Protein AF-A0AAU9MTS7-F1 (afdb_monomer_lite)

Foldseek 3Di:
DDPPPQAAKAKDFDPPQDTDPGMDIDGHHDDPPDDAPDDDFPEEAEWEKEFAAPDDPVVQSVCVVVVHDGDDGPAIEIVNHLEDEEDEDEAQGKYKYKYFYQYDAWKKKWAKPPWWWFWQDKPSFGFDTDIDRIAIAGHRIITMTIIGRNDPQAKIWTKMWTAPDPPIHIGIYIHHYPPHPHYHDDDHDDDDHHPVVVNVVRVVVRVVRRLLVVLVVLLVVVVVPDPVVDDPPDDDDDDDDDDDDDDDDDDDDDDDDDDDDDDDDDDDCPVVVVVPDPDDRCHSVLVVLLVVQCVVVDLPPDALVSSCVSSVDPPDDSVNSVSSSVSVSVVVCVVVDDDPDDDDPDDPDPPDDDDDDDDDDDD

Sequence (363 aa):
MQMKDQIGTYSYFPSTKMHVGGFGAINIRARAVIFVPYLKPVEEFTLLISDWWKSDQRTLQQTLDSGNTLPMADALLINGHVQSTSFTTQNGQRYMFRVSNVALTTSINFRIQNHTLTLVETEGSHTLQESYESLDIHVGQSSSFLVNLNAPVEDYFIVASTRFTKPVLTAIATLHYDGSTTKASLPLPWGPTYEIHWSMKQAKALNSLKSVQLTDQFIAMGEEVRITDFDVSGGDDDDRVSEWEVGVDSGGASGGAGGEADSALRADDSSITLLKRIRLVWTSQLHKRFVEVVGNLGVKNVVPKTIMQMMNVEGLTRENVASHLRKYRLYVKRMHGSSNEGPSSSDPLFASAVVPKRFHDSD

Radius of gyration: 29.63 Å; chains: 1; bounding box: 70×96×58 Å

Organism: NCBI:txid75947

Secondary structure (DSSP, 8-state):
--GGG--EEEEE---SS--SS--EEEEEPPPTTS--SSPPPSEEEEEEEEEE-SS-HHHHHHHHHTTPPPPPPSEEEETTBSEEEEEEE-TTEEEEEEEEE--SS-EEEEEETTB-EEEEEETTEEEEEEEESEEEE-TT-EEEEEEEE-S-SS-EEEEEEEES-SS--EEEEEEEETT--PPPPSSPPP--SS-HHHHHHHHHHHHHHHHHHHHHHHHHHHHHS-TTS----------------------------------------TTTTTTS--PPP--HHHHHHHHHHHHHH-TTT--HHHHHHHHT-TT--HHHHHHHHHHHHHHHHHHT----S---S---S----PPPPPP----

pLDDT: mean 73.52, std 24.3, range [23.92, 97.31]

Structure (mmCIF, N/CA/C/O backbone):
data_AF-A0AAU9MTS7-F1
#
_entry.id   AF-A0AAU9MTS7-F1
#
loop_
_atom_site.group_PDB
_atom_site.id
_atom_site.type_symbol
_atom_site.label_atom_id
_atom_site.label_alt_id
_atom_site.label_comp_id
_atom_site.label_asym_id
_atom_site.label_entity_id
_atom_site.label_seq_id
_atom_site.pdbx_PDB_ins_code
_atom_site.Cartn_x
_atom_site.Cartn_y
_atom_site.Cartn_z
_atom_site.occupancy
_atom_site.B_iso_or_equiv
_atom_site.auth_seq_id
_atom_site.auth_comp_id
_atom_site.auth_asym_id
_atom_site.auth_atom_id
_atom_site.pdbx_PDB_model_num
ATOM 1 N N . MET A 1 1 ? -2.468 -16.079 -19.643 1.00 32.50 1 MET A N 1
ATOM 2 C CA . MET A 1 1 ? -2.649 -15.800 -18.202 1.00 32.50 1 MET A CA 1
ATOM 3 C C . MET A 1 1 ? -4.132 -15.533 -17.974 1.00 32.50 1 MET A C 1
ATOM 5 O O . MET A 1 1 ? -4.646 -14.560 -18.508 1.00 32.50 1 MET A O 1
ATOM 9 N N . GLN A 1 2 ? -4.864 -16.451 -17.339 1.00 30.30 2 GLN A N 1
ATOM 10 C CA . GLN A 1 2 ? -6.316 -16.317 -17.174 1.00 30.30 2 GLN A CA 1
ATOM 11 C C . GLN A 1 2 ? -6.595 -15.611 -15.840 1.00 30.30 2 GLN A C 1
ATOM 13 O O . GLN A 1 2 ? -6.331 -16.173 -14.787 1.00 30.30 2 GLN A O 1
ATOM 18 N N . MET A 1 3 ? -7.130 -14.386 -15.882 1.00 37.66 3 MET A N 1
ATOM 19 C CA . MET A 1 3 ? -7.427 -13.517 -14.720 1.00 37.66 3 MET A CA 1
ATOM 20 C C . MET A 1 3 ? -8.364 -14.123 -13.650 1.00 37.66 3 MET A C 1
ATOM 22 O O . MET A 1 3 ? -8.651 -13.474 -12.652 1.00 37.66 3 MET A O 1
ATOM 26 N N . LYS A 1 4 ? -8.897 -15.335 -13.852 1.00 41.75 4 LYS A N 1
ATOM 27 C CA . LYS A 1 4 ? -10.004 -15.879 -13.051 1.00 41.75 4 LYS A CA 1
ATOM 28 C C . LYS A 1 4 ? -9.622 -16.288 -11.621 1.00 41.75 4 LYS A C 1
ATOM 30 O O . LYS A 1 4 ? -10.536 -16.387 -10.806 1.00 41.75 4 LYS A O 1
ATOM 35 N N . ASP A 1 5 ? -8.331 -16.438 -11.314 1.00 56.09 5 ASP A N 1
ATOM 36 C CA . ASP A 1 5 ? -7.876 -17.062 -10.059 1.00 56.09 5 ASP A CA 1
ATOM 37 C C . ASP A 1 5 ? -7.040 -16.148 -9.141 1.00 56.09 5 ASP A C 1
ATOM 39 O O . ASP A 1 5 ? -6.584 -16.588 -8.089 1.00 56.09 5 ASP A O 1
ATOM 43 N N . GLN A 1 6 ? -6.834 -14.878 -9.501 1.00 68.00 6 GLN A N 1
ATOM 44 C CA . GLN A 1 6 ? -5.950 -13.973 -8.757 1.00 68.00 6 GLN A CA 1
ATOM 45 C C . GLN A 1 6 ? -6.744 -12.942 -7.945 1.00 68.00 6 GLN A C 1
ATOM 47 O O . GLN A 1 6 ? -7.050 -11.857 -8.426 1.00 68.00 6 GLN A O 1
ATOM 52 N N . ILE A 1 7 ? -7.114 -13.307 -6.715 1.00 79.75 7 ILE A N 1
ATOM 53 C CA . ILE A 1 7 ? -7.712 -12.390 -5.732 1.00 79.75 7 ILE A CA 1
ATOM 54 C C . ILE A 1 7 ? -6.619 -11.446 -5.238 1.00 79.75 7 ILE A C 1
ATOM 56 O O . ILE A 1 7 ? -5.576 -11.911 -4.786 1.00 79.75 7 ILE A O 1
ATOM 60 N N . GLY A 1 8 ? -6.859 -10.137 -5.281 1.00 85.25 8 GLY A N 1
ATOM 61 C CA . GLY A 1 8 ? -5.851 -9.184 -4.839 1.00 85.25 8 GLY A CA 1
ATOM 62 C C . GLY A 1 8 ? -6.106 -7.725 -5.186 1.00 85.25 8 GLY A C 1
ATOM 63 O O . GLY A 1 8 ? -7.038 -7.382 -5.913 1.00 85.25 8 GLY A O 1
ATOM 64 N N . THR A 1 9 ? -5.236 -6.873 -4.662 1.00 89.81 9 THR A N 1
ATOM 65 C CA . THR A 1 9 ? -5.056 -5.466 -5.001 1.00 89.81 9 THR A CA 1
ATOM 66 C C . THR A 1 9 ? -3.973 -5.352 -6.062 1.00 89.81 9 THR A C 1
ATOM 68 O O . THR A 1 9 ? -2.827 -5.750 -5.850 1.00 89.81 9 THR A O 1
ATOM 71 N N . TYR A 1 10 ? -4.336 -4.750 -7.185 1.00 90.62 10 TYR A N 1
ATOM 72 C CA . TYR A 1 10 ? -3.447 -4.444 -8.292 1.00 90.62 10 TYR A CA 1
ATOM 73 C C . TYR A 1 10 ? -3.609 -2.981 -8.690 1.00 90.62 10 TYR A C 1
ATOM 75 O O . TYR A 1 10 ? -4.584 -2.314 -8.336 1.00 90.62 10 TYR A O 1
ATOM 83 N N . SER A 1 11 ? -2.675 -2.493 -9.493 1.00 90.69 11 SER A N 1
ATOM 84 C CA . SER A 1 11 ? -2.785 -1.203 -10.161 1.00 90.69 11 SER A CA 1
ATOM 85 C C . SER A 1 11 ? -2.538 -1.363 -11.657 1.00 90.69 11 SER A C 1
ATOM 87 O O . SER A 1 11 ? -1.896 -2.317 -12.098 1.00 90.69 11 SER A O 1
ATOM 89 N N . TYR A 1 12 ? -3.087 -0.447 -12.449 1.00 89.94 12 TYR A N 1
ATOM 90 C CA . TYR A 1 12 ? -2.782 -0.320 -13.869 1.00 89.94 12 TYR A CA 1
ATOM 91 C C . TYR A 1 12 ? -2.199 1.056 -14.152 1.00 89.94 12 TYR A C 1
ATOM 93 O O . TYR A 1 12 ? -2.553 2.037 -13.503 1.00 89.94 12 TYR A O 1
ATOM 101 N N . PHE A 1 13 ? -1.340 1.117 -15.161 1.00 88.88 13 PHE A N 1
ATOM 102 C CA . PHE A 1 13 ? -0.757 2.334 -15.708 1.00 88.88 13 PHE A CA 1
ATOM 103 C C . PHE A 1 13 ? -0.432 2.098 -17.196 1.00 88.88 13 PHE A C 1
ATOM 105 O O . PHE A 1 13 ? -0.209 0.950 -17.596 1.00 88.88 13 PHE A O 1
ATOM 112 N N . PRO A 1 14 ? -0.418 3.136 -18.052 1.00 86.25 14 PRO A N 1
ATOM 113 C CA . PRO A 1 14 ? 0.034 3.026 -19.429 1.00 86.25 14 PRO A CA 1
ATOM 114 C C . PRO A 1 14 ? 1.465 2.495 -19.493 1.00 86.25 14 PRO A C 1
ATOM 116 O O . PRO A 1 14 ? 2.382 3.069 -18.908 1.00 86.25 14 PRO A O 1
ATOM 119 N N . SER A 1 15 ? 1.670 1.427 -20.260 1.00 83.44 15 SER A N 1
ATOM 120 C CA . SER A 1 15 ? 2.989 0.823 -20.479 1.00 83.44 15 SER A CA 1
ATOM 121 C C . SER A 1 15 ? 3.824 1.547 -21.543 1.00 83.44 15 SER A C 1
ATOM 123 O O . SER A 1 15 ? 4.919 1.107 -21.882 1.00 83.44 15 SER A O 1
ATOM 125 N N . THR A 1 16 ? 3.309 2.635 -22.119 1.00 82.38 16 THR A N 1
ATOM 126 C CA . THR A 1 16 ? 3.976 3.387 -23.184 1.00 82.38 16 THR A CA 1
ATOM 127 C C . THR A 1 16 ? 4.694 4.608 -22.625 1.00 82.38 16 THR A C 1
ATOM 129 O O . THR A 1 16 ? 4.051 5.485 -22.047 1.00 82.38 16 THR A O 1
ATOM 132 N N . LYS A 1 17 ? 5.997 4.720 -22.909 1.00 83.25 17 LYS A N 1
ATOM 133 C CA . LYS A 1 17 ? 6.848 5.854 -22.509 1.00 83.25 17 LYS A CA 1
ATOM 134 C C . LYS A 1 17 ? 6.850 6.039 -20.982 1.00 83.25 17 LYS A C 1
ATOM 136 O O . LYS A 1 17 ? 7.152 5.101 -20.257 1.00 83.25 17 LYS A O 1
ATOM 141 N N . MET A 1 18 ? 6.538 7.242 -20.508 1.00 81.50 18 MET A N 1
ATOM 142 C CA . MET A 1 18 ? 6.489 7.613 -19.097 1.00 81.50 18 MET A CA 1
ATOM 143 C C . MET A 1 18 ? 5.027 7.783 -18.687 1.00 81.50 18 MET A C 1
ATOM 145 O O . MET A 1 18 ? 4.321 8.559 -19.327 1.00 81.50 18 MET A O 1
ATOM 149 N N . HIS A 1 19 ? 4.560 7.099 -17.641 1.00 77.31 19 HIS A N 1
ATOM 150 C CA . HIS A 1 19 ? 3.211 7.315 -17.116 1.00 77.31 19 HIS A CA 1
ATOM 151 C C . HIS A 1 19 ? 3.229 8.466 -16.105 1.00 77.31 19 HIS A C 1
ATOM 153 O O . HIS A 1 19 ? 3.896 8.393 -15.084 1.00 77.31 19 HIS A O 1
ATOM 159 N N . VAL A 1 20 ? 2.507 9.550 -16.387 1.00 73.25 20 VAL A N 1
ATOM 160 C CA . VAL A 1 20 ? 2.315 10.665 -15.447 1.00 73.25 20 VAL A CA 1
ATOM 161 C C . VAL A 1 20 ? 0.817 10.928 -15.376 1.00 73.25 20 VAL A C 1
ATOM 163 O O . VAL A 1 20 ? 0.214 11.365 -16.350 1.00 73.25 20 VAL A O 1
ATOM 166 N N . GLY A 1 21 ? 0.193 10.556 -14.259 1.00 74.31 21 GLY A N 1
ATOM 167 C CA . GLY A 1 21 ? -1.242 10.756 -14.008 1.00 74.31 21 GLY A CA 1
ATOM 168 C C . GLY A 1 21 ? -2.193 9.714 -14.614 1.00 74.31 21 GLY A C 1
ATOM 169 O O . GLY A 1 21 ? -3.340 9.624 -14.188 1.00 74.31 21 GLY A O 1
ATOM 170 N N . GLY A 1 22 ? -1.745 8.888 -15.563 1.00 83.56 22 GLY A N 1
ATOM 171 C CA . GLY A 1 22 ? -2.519 7.743 -16.046 1.00 83.56 22 GLY A CA 1
ATOM 172 C C . GLY A 1 22 ? -2.304 6.527 -15.150 1.00 83.56 22 GLY A C 1
ATOM 173 O O . GLY A 1 22 ? -1.377 5.767 -15.387 1.00 83.56 22 GLY A O 1
ATOM 174 N N . PHE A 1 23 ? -3.123 6.326 -14.126 1.00 90.00 23 PHE A N 1
ATOM 175 C CA . PHE A 1 23 ? -3.091 5.103 -13.322 1.00 90.00 23 PHE A CA 1
ATOM 176 C C . PHE A 1 23 ? -4.415 4.886 -12.591 1.00 90.00 23 PHE A C 1
ATOM 178 O O . PHE A 1 23 ? -5.225 5.803 -12.460 1.00 90.00 23 PHE A O 1
ATOM 185 N N . GLY A 1 24 ? -4.640 3.671 -12.103 1.00 91.00 24 GLY A N 1
ATOM 186 C CA . GLY A 1 24 ? -5.798 3.353 -11.277 1.00 91.00 24 GLY A CA 1
ATOM 187 C C . GLY A 1 24 ? -5.653 2.020 -10.556 1.00 91.00 24 GLY A C 1
ATOM 188 O O . GLY A 1 24 ? -4.709 1.268 -10.798 1.00 91.00 24 GLY A O 1
ATOM 189 N N . ALA A 1 25 ? -6.591 1.732 -9.658 1.00 92.00 25 ALA A N 1
ATOM 190 C CA . ALA A 1 25 ? -6.626 0.480 -8.912 1.00 92.00 25 ALA A CA 1
ATOM 191 C C . ALA A 1 25 ? -7.484 -0.576 -9.618 1.00 92.00 25 ALA A C 1
ATOM 193 O O . ALA A 1 25 ? -8.529 -0.267 -10.191 1.00 92.00 25 ALA A O 1
ATOM 194 N N . ILE A 1 26 ? -7.073 -1.835 -9.505 1.00 91.19 26 ILE A N 1
ATOM 195 C CA . ILE A 1 26 ? -7.851 -3.021 -9.862 1.00 91.19 26 ILE A CA 1
ATOM 196 C C . ILE A 1 26 ? -7.908 -3.907 -8.623 1.00 91.19 26 ILE A C 1
ATOM 198 O O . ILE A 1 26 ? -6.923 -4.536 -8.249 1.00 91.19 26 ILE A O 1
ATOM 202 N N . ASN A 1 27 ? -9.080 -3.978 -7.998 1.00 90.75 27 ASN A N 1
ATOM 203 C CA . ASN A 1 27 ? -9.303 -4.825 -6.831 1.00 90.75 27 ASN A CA 1
ATOM 204 C C . ASN A 1 27 ? -10.125 -6.047 -7.241 1.00 90.75 27 ASN A C 1
ATOM 206 O O . ASN A 1 27 ? -11.306 -5.932 -7.576 1.00 90.75 27 ASN A O 1
ATOM 210 N N . ILE A 1 28 ? -9.508 -7.223 -7.204 1.00 87.38 28 ILE A N 1
ATOM 211 C CA . ILE A 1 28 ? -10.157 -8.500 -7.491 1.00 87.38 28 ILE A CA 1
ATOM 212 C C . ILE A 1 28 ? -10.588 -9.120 -6.165 1.00 87.38 28 ILE A C 1
ATOM 214 O O . ILE A 1 28 ? -9.768 -9.597 -5.383 1.00 87.38 28 ILE A O 1
ATOM 218 N N . ARG A 1 29 ? -11.896 -9.108 -5.902 1.00 83.44 29 ARG A N 1
ATOM 219 C CA . ARG A 1 29 ? -12.475 -9.648 -4.666 1.00 83.44 29 ARG A CA 1
ATOM 220 C C . ARG A 1 29 ? -12.601 -11.167 -4.707 1.00 83.44 29 ARG A C 1
ATOM 222 O O . ARG A 1 29 ? -12.904 -11.758 -5.745 1.00 83.44 29 ARG A O 1
ATOM 229 N N . ALA A 1 30 ? -12.459 -11.789 -3.539 1.00 74.62 30 ALA A N 1
ATOM 230 C CA . ALA A 1 30 ? -12.764 -13.200 -3.359 1.00 74.62 30 ALA A CA 1
ATOM 231 C C . ALA A 1 30 ? -14.255 -13.474 -3.595 1.00 74.62 30 ALA A C 1
ATOM 233 O O . ALA A 1 30 ? -15.125 -12.743 -3.116 1.00 74.62 30 ALA A O 1
ATOM 234 N N . ARG A 1 31 ? -14.562 -14.567 -4.302 1.00 70.94 31 ARG A N 1
ATOM 235 C CA . ARG A 1 31 ? -15.937 -15.082 -4.366 1.00 70.94 31 ARG A CA 1
ATOM 236 C C . ARG A 1 31 ? -16.335 -15.605 -2.990 1.00 70.94 31 ARG A C 1
ATOM 238 O O . ARG A 1 31 ? -15.499 -16.147 -2.281 1.00 70.94 31 ARG A O 1
ATOM 245 N N . ALA A 1 32 ? -17.620 -15.529 -2.646 1.00 64.00 32 ALA A N 1
ATOM 246 C CA . ALA A 1 32 ? -18.116 -15.939 -1.328 1.00 64.00 32 ALA A CA 1
ATOM 247 C C . ALA A 1 32 ? -17.773 -17.393 -0.936 1.00 64.00 32 ALA A C 1
ATOM 249 O O . ALA A 1 32 ? -17.656 -17.675 0.250 1.00 64.00 32 ALA A O 1
ATOM 250 N N . VAL A 1 33 ? -17.602 -18.277 -1.926 1.00 59.09 33 VAL A N 1
ATOM 251 C CA . VAL A 1 33 ? -17.255 -19.702 -1.757 1.00 59.09 33 VAL A CA 1
ATOM 252 C C . VAL A 1 33 ? -15.758 -19.916 -1.487 1.00 59.09 33 VAL A C 1
ATOM 254 O O . VAL A 1 33 ? -15.364 -20.971 -1.007 1.00 59.09 33 VAL A O 1
ATOM 257 N N . ILE A 1 34 ? -14.907 -18.934 -1.796 1.00 64.12 34 ILE A N 1
ATOM 258 C CA . ILE A 1 34 ? -13.456 -19.056 -1.636 1.00 64.12 34 ILE A CA 1
ATOM 259 C C . ILE A 1 34 ? -13.084 -18.649 -0.212 1.00 64.12 34 ILE A C 1
ATOM 261 O O . ILE A 1 34 ? -13.395 -17.542 0.233 1.00 64.12 34 ILE A O 1
ATOM 265 N N . PHE A 1 35 ? -12.393 -19.545 0.490 1.00 64.56 35 PHE A N 1
ATOM 266 C CA . PHE A 1 35 ? -11.818 -19.250 1.794 1.00 64.56 35 PHE A CA 1
ATOM 267 C C . PHE A 1 35 ? -10.742 -18.164 1.671 1.00 64.56 35 PHE A C 1
ATOM 269 O O . PHE A 1 35 ? -9.815 -18.283 0.868 1.00 64.56 35 PHE A O 1
ATOM 276 N N . VAL A 1 36 ? -10.859 -17.124 2.495 1.00 69.25 36 VAL A N 1
ATOM 277 C CA . VAL A 1 36 ? -9.824 -16.105 2.692 1.00 69.25 36 VAL A CA 1
ATOM 278 C C . VAL A 1 36 ? -9.279 -16.228 4.114 1.00 69.25 36 VAL A C 1
ATOM 280 O O . VAL A 1 36 ? -10.071 -16.388 5.045 1.00 69.25 36 VAL A O 1
ATOM 283 N N . PRO A 1 37 ? -7.953 -16.150 4.316 1.00 74.31 37 PRO A N 1
ATOM 284 C CA . PRO A 1 37 ? -7.316 -16.428 5.602 1.00 74.31 37 PRO A CA 1
ATOM 285 C C . PRO A 1 37 ? -7.407 -15.240 6.570 1.00 74.31 37 PRO A C 1
ATOM 287 O O . PRO A 1 37 ? -6.453 -14.944 7.280 1.00 74.31 37 PRO A O 1
ATOM 290 N N . TYR A 1 38 ? -8.531 -14.522 6.576 1.00 81.50 38 TYR A N 1
ATOM 291 C CA . TYR A 1 38 ? -8.806 -13.397 7.463 1.00 81.50 38 TYR A CA 1
ATOM 292 C C . TYR A 1 38 ? -10.310 -13.149 7.584 1.00 81.50 38 TYR A C 1
ATOM 294 O O . TYR A 1 38 ? -11.112 -13.530 6.729 1.00 81.50 38 TYR A O 1
ATOM 302 N N . LEU A 1 39 ? -10.703 -12.476 8.665 1.00 80.12 39 LEU A N 1
ATOM 303 C CA . LEU A 1 39 ? -12.092 -12.092 8.877 1.00 80.12 39 LEU A CA 1
ATOM 304 C C . LEU A 1 39 ? -12.493 -10.987 7.895 1.00 80.12 39 LEU A C 1
ATOM 306 O O . LEU A 1 39 ? -11.770 -10.005 7.724 1.00 80.12 39 LEU A O 1
ATOM 310 N N . LYS A 1 40 ? -13.678 -11.120 7.292 1.00 84.44 40 LYS A N 1
ATOM 311 C CA . LYS A 1 40 ? -14.181 -10.150 6.310 1.00 84.44 40 LYS A CA 1
ATOM 312 C C . LYS A 1 40 ? -14.260 -8.739 6.924 1.00 84.44 40 LYS A C 1
ATOM 314 O O . LYS A 1 40 ? -14.728 -8.622 8.067 1.00 84.44 40 LYS A O 1
ATOM 319 N N . PRO A 1 41 ? -13.777 -7.703 6.214 1.00 92.44 41 PRO A N 1
ATOM 320 C CA . PRO A 1 41 ? -13.980 -6.315 6.604 1.00 92.44 41 PRO A CA 1
ATOM 321 C C . PRO A 1 41 ? -15.418 -5.882 6.295 1.00 92.44 41 PRO A C 1
ATOM 323 O O . PRO A 1 41 ? -16.133 -6.542 5.539 1.00 92.44 41 PRO A O 1
ATOM 326 N N . VAL A 1 42 ? -15.815 -4.757 6.873 1.00 94.25 42 VAL A N 1
ATOM 327 C CA . VAL A 1 42 ? -17.123 -4.123 6.654 1.00 94.25 42 VAL A CA 1
ATOM 328 C C . VAL A 1 42 ? -17.109 -3.343 5.346 1.00 94.25 42 VAL A C 1
ATOM 330 O O . VAL A 1 42 ? -18.042 -3.431 4.554 1.00 94.25 42 VAL A O 1
ATOM 333 N N . GLU A 1 43 ? -16.002 -2.649 5.092 1.00 93.69 43 GLU A N 1
ATOM 334 C CA . GLU A 1 43 ? -15.760 -1.889 3.874 1.00 93.69 43 GLU A CA 1
ATOM 335 C C . GLU A 1 43 ? -14.266 -1.909 3.513 1.00 93.69 43 GLU A C 1
ATOM 337 O O . GLU A 1 43 ? -13.396 -2.205 4.342 1.00 93.69 43 GLU A O 1
ATOM 342 N N . GLU A 1 44 ? -13.975 -1.625 2.245 1.00 94.38 44 GLU A N 1
ATOM 343 C CA . GLU A 1 44 ? -12.626 -1.569 1.693 1.00 94.38 44 GLU A CA 1
ATOM 344 C C . GLU A 1 44 ? -12.353 -0.173 1.117 1.00 94.38 44 GLU A C 1
ATOM 346 O O . GLU A 1 44 ? -13.091 0.295 0.249 1.00 94.38 44 GLU A O 1
ATOM 351 N N . PHE A 1 45 ? -11.254 0.455 1.527 1.00 95.50 45 PHE A N 1
ATOM 352 C CA . PHE A 1 45 ? -10.769 1.715 0.973 1.00 95.50 45 PHE A CA 1
ATOM 353 C C . PHE A 1 45 ? -9.588 1.481 0.046 1.00 95.50 45 PHE A C 1
ATOM 355 O O . PHE A 1 45 ? -8.710 0.664 0.320 1.00 95.50 45 PHE A O 1
ATOM 362 N N . THR A 1 46 ? -9.556 2.228 -1.052 1.00 95.56 46 THR A N 1
ATOM 363 C CA . THR A 1 46 ? -8.462 2.185 -2.023 1.00 95.56 46 THR A CA 1
ATOM 364 C C . THR A 1 46 ? -7.649 3.466 -1.933 1.00 95.56 46 THR A C 1
ATOM 366 O O . THR A 1 46 ? -8.201 4.565 -2.005 1.00 95.56 46 THR A O 1
ATOM 369 N N . LEU A 1 47 ? -6.337 3.310 -1.770 1.00 95.81 47 LEU A N 1
ATOM 370 C CA . LEU A 1 47 ? -5.383 4.400 -1.644 1.00 95.81 47 LEU A CA 1
ATOM 371 C C . LEU A 1 47 ? -4.304 4.233 -2.709 1.00 95.81 47 LEU A C 1
ATOM 373 O O . LEU A 1 47 ? -3.484 3.317 -2.651 1.00 95.81 47 LEU A O 1
ATOM 377 N N . LEU A 1 48 ? -4.317 5.133 -3.683 1.00 95.44 48 LEU A N 1
ATOM 378 C CA . LEU A 1 48 ? -3.279 5.274 -4.691 1.00 95.44 48 LEU A CA 1
ATOM 379 C C . LEU A 1 48 ? -2.330 6.373 -4.241 1.00 95.44 48 LEU A C 1
ATOM 381 O O . LEU A 1 48 ? -2.747 7.521 -4.069 1.00 95.44 48 LEU A O 1
ATOM 385 N N . ILE A 1 49 ? -1.070 6.014 -4.028 1.00 95.75 49 ILE A N 1
ATOM 386 C CA . ILE A 1 49 ? -0.046 6.948 -3.574 1.00 95.75 49 ILE A CA 1
ATOM 387 C C . ILE A 1 49 ? 0.926 7.181 -4.722 1.00 95.75 49 ILE A C 1
ATOM 389 O O . ILE A 1 49 ? 1.498 6.223 -5.242 1.00 95.75 49 ILE A O 1
ATOM 393 N N . SER A 1 50 ? 1.091 8.439 -5.125 1.00 94.06 50 SER A N 1
ATOM 394 C CA . SER A 1 50 ? 1.921 8.826 -6.269 1.00 94.06 50 SER A CA 1
ATOM 395 C C . SER A 1 50 ? 2.809 10.019 -5.940 1.00 94.06 50 SER A C 1
ATOM 397 O O . SER A 1 50 ? 2.452 10.872 -5.122 1.00 94.06 50 SER A O 1
ATOM 399 N N . ASP A 1 51 ? 3.946 10.116 -6.621 1.00 93.31 51 ASP A N 1
ATOM 400 C CA . ASP A 1 51 ? 4.704 11.356 -6.720 1.00 93.31 51 ASP A CA 1
ATOM 401 C C . ASP A 1 51 ? 4.071 12.304 -7.752 1.00 93.31 51 ASP A C 1
ATOM 403 O O . ASP A 1 51 ? 3.338 11.900 -8.659 1.00 93.31 51 ASP A O 1
ATOM 407 N N . TRP A 1 52 ? 4.310 13.599 -7.565 1.00 92.88 52 TRP A N 1
ATOM 408 C CA . TRP A 1 52 ? 3.823 14.656 -8.440 1.00 92.88 52 TRP A CA 1
ATOM 409 C C . TRP A 1 52 ? 4.924 15.662 -8.742 1.00 92.88 52 TRP A C 1
ATOM 411 O O . TRP A 1 52 ? 5.674 16.061 -7.849 1.00 92.88 52 TRP A O 1
ATOM 421 N N . TRP A 1 53 ? 4.973 16.112 -9.993 1.00 92.31 53 TRP A N 1
ATOM 422 C CA . TRP A 1 53 ? 5.901 17.129 -10.475 1.00 92.31 53 TRP A CA 1
ATOM 423 C C . TRP A 1 53 ? 5.127 18.315 -11.034 1.00 92.31 53 TRP A C 1
ATOM 425 O O . TRP A 1 53 ? 4.091 18.153 -11.673 1.00 92.31 53 TRP A O 1
ATOM 435 N N . LYS A 1 54 ? 5.667 19.517 -10.840 1.00 92.31 54 LYS A N 1
ATOM 436 C CA . LYS A 1 54 ? 5.192 20.729 -11.519 1.00 92.31 54 LYS A CA 1
ATOM 437 C C . LYS A 1 54 ? 5.606 20.763 -12.987 1.00 92.31 54 LYS A C 1
ATOM 439 O O . LYS A 1 54 ? 4.968 21.447 -13.778 1.00 92.31 54 LYS A O 1
ATOM 444 N N . SER A 1 55 ? 6.701 20.089 -13.335 1.00 91.00 55 SER A N 1
ATOM 445 C CA . SER A 1 55 ? 7.198 20.015 -14.707 1.00 91.00 55 SER A CA 1
ATOM 446 C C . SER A 1 55 ? 6.310 19.137 -15.582 1.00 91.00 55 SER A C 1
ATOM 448 O O . SER A 1 55 ? 5.866 18.071 -15.159 1.00 91.00 55 SER A O 1
ATOM 450 N N . ASP A 1 56 ? 6.134 19.546 -16.837 1.00 89.38 56 ASP A N 1
ATOM 451 C CA . ASP A 1 56 ? 5.376 18.774 -17.817 1.00 89.38 56 ASP A CA 1
ATOM 452 C C . ASP A 1 56 ? 5.997 17.393 -18.068 1.00 89.38 56 ASP A C 1
ATOM 454 O O . ASP A 1 56 ? 7.218 17.239 -18.181 1.00 89.38 56 ASP A O 1
ATOM 458 N N . GLN A 1 57 ? 5.138 16.393 -18.280 1.00 88.19 57 GLN A N 1
ATOM 459 C CA . GLN A 1 57 ? 5.533 15.019 -18.609 1.00 88.19 57 GLN A CA 1
ATOM 460 C C . GLN A 1 57 ? 6.511 14.948 -19.791 1.00 88.19 57 GLN A C 1
ATOM 462 O O . GLN A 1 57 ? 7.442 14.147 -19.771 1.00 88.19 57 GLN A O 1
ATOM 467 N N . ARG A 1 58 ? 6.334 15.790 -20.822 1.00 90.12 58 ARG A N 1
ATOM 468 C CA . ARG A 1 58 ? 7.231 15.813 -21.990 1.00 90.12 58 ARG A CA 1
ATOM 469 C C . ARG A 1 58 ? 8.649 16.235 -21.601 1.00 90.12 58 ARG A C 1
ATOM 471 O O . ARG A 1 58 ? 9.604 15.645 -22.094 1.00 90.12 58 ARG A O 1
ATOM 478 N N . THR A 1 59 ? 8.781 17.215 -20.713 1.00 91.88 59 THR A N 1
ATOM 479 C CA . THR A 1 59 ? 10.073 17.715 -20.227 1.00 91.88 59 THR A CA 1
ATOM 480 C C . THR A 1 59 ? 10.777 16.672 -19.369 1.00 91.88 59 THR A C 1
ATOM 482 O O . THR A 1 59 ? 11.975 16.431 -19.527 1.00 91.88 59 THR A O 1
ATOM 485 N N . LEU A 1 60 ? 10.028 16.000 -18.492 1.00 91.38 60 LEU A N 1
ATOM 486 C CA . LEU A 1 60 ? 10.558 14.896 -17.695 1.00 91.38 60 LEU A CA 1
ATOM 487 C C . LEU A 1 60 ? 11.020 13.735 -18.586 1.00 91.38 60 LEU A C 1
ATOM 489 O O . LEU A 1 60 ? 12.114 13.208 -18.393 1.00 91.38 60 LEU A O 1
ATOM 493 N N . GLN A 1 61 ? 10.236 13.395 -19.612 1.00 91.06 61 GLN A N 1
ATOM 494 C CA . GLN A 1 61 ? 10.611 12.367 -20.577 1.00 91.06 61 GLN A CA 1
ATOM 495 C C . GLN A 1 61 ? 11.881 12.755 -21.350 1.00 91.06 61 GLN A C 1
ATOM 497 O O . GLN A 1 61 ? 12.798 11.953 -21.441 1.00 91.06 61 GLN A O 1
ATOM 502 N N . GLN A 1 62 ? 11.981 13.994 -21.842 1.00 93.00 62 GLN A N 1
ATOM 503 C CA . GLN A 1 62 ? 13.184 14.485 -22.527 1.00 93.00 62 GLN A CA 1
ATOM 504 C C . GLN A 1 62 ? 14.423 14.456 -21.625 1.00 93.00 62 GLN A C 1
ATOM 506 O O . GLN A 1 62 ? 15.523 14.177 -22.096 1.00 93.00 62 GLN A O 1
ATOM 511 N N . THR A 1 63 ? 14.248 14.713 -20.326 1.00 92.31 63 THR A N 1
ATOM 512 C CA . THR A 1 63 ? 15.334 14.623 -19.343 1.00 92.31 63 THR A CA 1
ATOM 513 C C . THR A 1 63 ? 15.859 13.188 -19.270 1.00 92.31 63 THR A C 1
ATOM 515 O O . THR A 1 63 ? 17.064 12.977 -19.406 1.00 92.31 63 THR A O 1
ATOM 518 N N . LEU A 1 64 ? 14.967 12.199 -19.175 1.00 91.12 64 LEU A N 1
ATOM 519 C CA . LEU A 1 64 ? 15.339 10.782 -19.224 1.00 91.12 64 LEU A CA 1
ATOM 520 C C . LEU A 1 64 ? 15.971 10.384 -20.566 1.00 91.12 64 LEU A C 1
ATOM 522 O O . LEU A 1 64 ? 17.020 9.746 -20.577 1.00 91.12 64 LEU A O 1
ATOM 526 N N . ASP A 1 65 ? 15.376 10.803 -21.686 1.00 93.31 65 ASP A N 1
ATOM 527 C CA . ASP A 1 65 ? 15.865 10.502 -23.039 1.00 93.31 65 ASP A CA 1
ATOM 528 C C . ASP A 1 65 ? 17.266 11.106 -23.289 1.00 93.31 65 ASP A C 1
ATOM 530 O O . ASP A 1 65 ? 18.047 10.572 -24.074 1.00 93.31 65 ASP A O 1
ATOM 534 N N . SER A 1 66 ? 17.615 12.191 -22.586 1.00 94.94 66 SER A N 1
ATOM 535 C CA . SER A 1 66 ? 18.951 12.808 -22.608 1.00 94.94 66 SER A CA 1
ATOM 536 C C . SER A 1 66 ? 19.992 12.111 -21.717 1.00 94.94 66 SER A C 1
ATOM 538 O O . SER A 1 66 ? 21.151 12.522 -21.699 1.00 94.94 66 SER A O 1
ATOM 540 N N . GLY A 1 67 ? 19.601 11.066 -20.978 1.00 93.62 67 GLY A N 1
ATOM 541 C CA . GLY A 1 67 ? 20.467 10.321 -20.057 1.00 93.62 67 GLY A CA 1
ATOM 542 C C . GLY A 1 67 ? 20.577 10.921 -18.651 1.00 93.62 67 GLY A C 1
ATOM 543 O O . GLY A 1 67 ? 21.371 10.439 -17.845 1.00 93.62 67 GLY A O 1
ATOM 544 N N . ASN A 1 68 ? 19.790 11.952 -18.337 1.00 93.75 68 ASN A N 1
ATOM 545 C CA . ASN A 1 68 ? 19.756 12.562 -17.011 1.00 93.75 68 ASN A CA 1
ATOM 546 C C . ASN A 1 68 ? 18.736 11.861 -16.102 1.00 93.75 68 ASN A C 1
ATOM 548 O O . ASN A 1 68 ? 17.705 11.361 -16.551 1.00 93.75 68 ASN A O 1
ATOM 552 N N . THR A 1 69 ? 18.997 11.853 -14.795 1.00 90.50 69 THR A N 1
ATOM 553 C CA . THR A 1 69 ? 18.044 11.343 -13.800 1.00 90.50 69 THR A CA 1
ATOM 554 C C . THR A 1 69 ? 16.869 12.299 -13.625 1.00 90.50 69 THR A C 1
ATOM 556 O O . THR A 1 69 ? 17.042 13.517 -13.710 1.00 90.50 69 THR A O 1
ATOM 559 N N . LEU A 1 70 ? 15.688 11.763 -13.307 1.00 90.81 70 LEU A N 1
ATOM 560 C CA . LEU A 1 70 ? 14.534 12.596 -12.976 1.00 90.81 70 LEU A CA 1
ATOM 561 C C . LEU A 1 70 ? 14.832 13.505 -11.773 1.00 90.81 70 LEU A C 1
ATOM 563 O O . LEU A 1 70 ? 15.492 13.068 -10.823 1.00 90.81 70 LEU A O 1
ATOM 567 N N . PRO A 1 71 ? 14.327 14.750 -11.783 1.00 91.06 71 PRO A N 1
ATOM 568 C CA . PRO A 1 71 ? 14.370 15.593 -10.604 1.00 91.06 71 PRO A CA 1
ATOM 569 C C . PRO A 1 71 ? 13.508 14.989 -9.496 1.00 91.06 71 PRO A C 1
ATOM 571 O O . PRO A 1 71 ? 12.569 14.225 -9.744 1.00 91.06 71 PRO A O 1
ATOM 574 N N . MET A 1 72 ? 13.799 15.382 -8.259 1.00 91.12 72 MET A N 1
ATOM 575 C CA . MET A 1 72 ? 12.951 15.032 -7.129 1.00 91.12 72 MET A CA 1
ATOM 576 C C . MET A 1 72 ? 11.522 15.545 -7.353 1.00 91.12 72 MET A C 1
ATOM 578 O O . MET A 1 72 ? 11.322 16.635 -7.888 1.00 91.12 72 MET A O 1
ATOM 582 N N . ALA A 1 73 ? 10.541 14.746 -6.937 1.00 92.88 73 ALA A N 1
ATOM 583 C CA . ALA A 1 73 ? 9.140 15.134 -6.966 1.00 92.88 73 ALA A CA 1
ATOM 584 C C . ALA A 1 73 ? 8.877 16.396 -6.128 1.00 92.88 73 ALA A C 1
ATOM 586 O O . ALA A 1 73 ? 9.522 16.634 -5.106 1.00 92.88 73 ALA A O 1
ATOM 587 N N . ASP A 1 74 ? 7.895 17.189 -6.547 1.00 93.56 74 ASP A N 1
ATOM 588 C CA . ASP A 1 74 ? 7.456 18.388 -5.836 1.00 93.56 74 ASP A CA 1
ATOM 589 C C . ASP A 1 74 ? 6.515 18.055 -4.672 1.00 93.56 74 ASP A C 1
ATOM 591 O O . ASP A 1 74 ? 6.489 18.769 -3.669 1.00 93.56 74 ASP A O 1
ATOM 595 N N . ALA A 1 75 ? 5.714 16.997 -4.812 1.00 94.44 75 ALA A N 1
ATOM 596 C CA . ALA A 1 75 ? 4.752 16.579 -3.802 1.00 94.44 75 ALA A CA 1
ATOM 597 C C . ALA A 1 75 ? 4.514 15.065 -3.826 1.00 94.44 75 ALA A C 1
ATOM 599 O O . ALA A 1 75 ? 4.740 14.395 -4.834 1.00 94.44 75 ALA A O 1
ATOM 600 N N . LEU A 1 76 ? 4.020 14.549 -2.701 1.00 95.19 76 LEU A N 1
ATOM 601 C CA . LEU A 1 76 ? 3.422 13.223 -2.603 1.00 95.19 76 LEU A CA 1
ATOM 602 C C . LEU A 1 76 ? 1.902 13.397 -2.522 1.00 95.19 76 LEU A C 1
ATOM 604 O O . LEU A 1 76 ? 1.427 14.331 -1.871 1.00 95.19 76 LEU A O 1
ATOM 608 N N . LEU A 1 77 ? 1.149 12.512 -3.167 1.00 95.00 77 LEU A N 1
ATOM 609 C CA . LEU A 1 77 ? -0.308 12.572 -3.237 1.00 95.00 77 LEU A CA 1
ATOM 610 C C . LEU A 1 77 ? -0.929 11.266 -2.736 1.00 95.00 77 LEU A C 1
ATOM 612 O O . LEU A 1 77 ? -0.423 10.189 -3.037 1.00 95.00 77 LEU A O 1
ATOM 616 N N . ILE A 1 78 ? -2.060 11.363 -2.034 1.00 95.62 78 ILE A N 1
ATOM 617 C CA . ILE A 1 78 ? -2.976 10.250 -1.750 1.00 95.62 78 ILE A CA 1
ATOM 618 C C . ILE A 1 78 ? -4.257 10.501 -2.549 1.00 95.62 78 ILE A C 1
ATOM 620 O O . ILE A 1 78 ? -4.928 11.518 -2.358 1.00 95.62 78 ILE A O 1
ATOM 624 N N . ASN A 1 79 ? -4.599 9.578 -3.450 1.00 93.81 79 ASN A N 1
ATOM 625 C CA . ASN A 1 79 ? -5.749 9.682 -4.356 1.00 93.81 79 ASN A CA 1
ATOM 626 C C . ASN A 1 79 ? -5.781 11.016 -5.131 1.00 93.81 79 ASN A C 1
ATOM 628 O O . ASN A 1 79 ? -6.833 11.626 -5.292 1.00 93.81 79 ASN A O 1
ATOM 632 N N . GLY A 1 80 ? -4.615 11.487 -5.589 1.00 90.88 80 GLY A N 1
ATOM 633 C CA . GLY A 1 80 ? -4.484 12.713 -6.388 1.00 90.88 80 GLY A CA 1
ATOM 634 C C . GLY A 1 80 ? -4.397 14.021 -5.592 1.00 90.88 80 GLY A C 1
ATOM 635 O O . GLY A 1 80 ? -4.257 15.082 -6.195 1.00 90.88 80 GLY A O 1
ATOM 636 N N . HIS A 1 81 ? -4.418 13.973 -4.256 1.00 92.00 81 HIS A N 1
ATOM 637 C CA . HIS A 1 81 ? -4.365 15.166 -3.406 1.00 92.00 81 HIS A CA 1
ATOM 638 C C . HIS A 1 81 ? -3.258 15.080 -2.347 1.00 92.00 81 HIS A C 1
ATOM 640 O O . HIS A 1 81 ? -3.020 14.021 -1.772 1.00 92.00 81 HIS A O 1
ATOM 646 N N . VAL A 1 82 ? -2.599 16.208 -2.048 1.00 86.75 82 VAL A N 1
ATOM 647 C CA . VAL A 1 82 ? -1.626 16.305 -0.934 1.00 86.75 82 VAL A CA 1
ATOM 648 C C . VAL A 1 82 ? -2.338 16.139 0.415 1.00 86.75 82 VAL A C 1
ATOM 650 O O . VAL A 1 82 ? -1.824 15.489 1.324 1.00 86.75 82 VAL A O 1
ATOM 653 N N . GLN A 1 83 ? -3.539 16.715 0.518 1.00 86.88 83 GLN A N 1
ATOM 654 C CA . GLN A 1 83 ? -4.493 16.512 1.604 1.00 86.88 83 GLN A CA 1
ATOM 655 C C . GLN A 1 83 ? -5.739 15.856 1.008 1.00 86.88 83 GLN A C 1
ATOM 657 O O . GLN A 1 83 ? -6.550 16.526 0.370 1.00 86.88 83 GLN A O 1
ATOM 662 N N . SER A 1 84 ? -5.830 14.535 1.130 1.00 78.75 84 SER A N 1
ATOM 663 C CA . SER A 1 84 ? -6.949 13.762 0.593 1.00 78.75 84 SER A CA 1
ATOM 664 C C . SER A 1 84 ? -8.214 13.933 1.431 1.00 78.75 84 SER A C 1
ATOM 666 O O . SER A 1 84 ? -8.156 14.345 2.592 1.00 78.75 84 SER A O 1
ATOM 668 N N . THR A 1 85 ? -9.358 13.588 0.838 1.00 76.25 85 THR A N 1
ATOM 669 C CA . THR A 1 85 ? -10.657 13.579 1.520 1.00 76.25 85 THR A CA 1
ATOM 670 C C . THR A 1 85 ? -10.679 12.592 2.688 1.00 76.25 85 THR A C 1
ATOM 672 O O . THR A 1 85 ? -9.820 11.715 2.809 1.00 76.25 85 THR A O 1
ATOM 675 N N . SER A 1 86 ? -11.678 12.732 3.556 1.00 90.31 86 SER A N 1
ATOM 676 C CA . SER A 1 86 ? -11.868 11.839 4.690 1.00 90.31 86 SER A CA 1
ATOM 677 C C . SER A 1 86 ? -12.359 10.449 4.270 1.00 90.31 86 SER A C 1
ATOM 679 O O . SER A 1 86 ? -13.143 10.301 3.333 1.00 90.31 86 SER A O 1
ATOM 681 N N . PHE A 1 87 ? -11.922 9.432 5.007 1.00 93.25 87 PHE A N 1
ATOM 682 C CA . PHE A 1 87 ? -12.468 8.080 4.987 1.00 93.25 87 PHE A CA 1
ATOM 683 C C . PHE A 1 87 ? -13.344 7.913 6.224 1.00 93.25 87 PHE A C 1
ATOM 685 O O . PHE A 1 87 ? -12.827 7.887 7.340 1.00 93.25 87 PHE A O 1
ATOM 692 N N . THR A 1 88 ? -14.660 7.856 6.035 1.00 95.06 88 THR A N 1
ATOM 693 C CA . THR A 1 88 ? -15.619 7.729 7.138 1.00 95.06 88 THR A CA 1
ATOM 694 C C . THR A 1 88 ? -15.716 6.288 7.601 1.00 95.06 88 THR A C 1
ATOM 696 O O . THR A 1 88 ? -15.825 5.370 6.793 1.00 95.06 88 THR A O 1
ATOM 699 N N . THR A 1 89 ? -15.693 6.089 8.912 1.00 94.56 89 THR A N 1
ATOM 700 C CA . THR A 1 89 ? -15.614 4.768 9.523 1.00 94.56 89 THR A CA 1
ATOM 701 C C . THR A 1 89 ? -16.388 4.695 10.825 1.00 94.56 89 THR A C 1
ATOM 703 O O . THR A 1 89 ? -16.635 5.708 11.465 1.00 94.56 89 THR A O 1
ATOM 706 N N . GLN A 1 90 ? -16.781 3.493 11.231 1.00 94.50 90 GLN A N 1
ATOM 707 C CA . GLN A 1 90 ? -17.500 3.262 12.478 1.00 94.50 90 GLN A CA 1
ATOM 708 C C . GLN A 1 90 ? -16.587 2.610 13.516 1.00 94.50 90 GLN A C 1
ATOM 710 O O . GLN A 1 90 ? -15.789 1.726 13.196 1.00 94.50 90 GLN A O 1
ATOM 715 N N . ASN A 1 91 ? -16.748 3.024 14.773 1.00 94.50 91 ASN A N 1
ATOM 716 C CA . ASN A 1 91 ? -16.006 2.457 15.893 1.00 94.50 91 ASN A CA 1
ATOM 717 C C . ASN A 1 91 ? -16.386 0.979 16.125 1.00 94.50 91 ASN A C 1
ATOM 719 O O . ASN A 1 91 ? -17.536 0.582 15.939 1.00 94.50 91 ASN A O 1
ATOM 723 N N . GLY A 1 92 ? -15.423 0.162 16.542 1.00 92.44 92 GLY A N 1
ATOM 724 C CA . GLY A 1 92 ? -15.570 -1.273 16.788 1.00 92.44 92 GLY A CA 1
ATOM 725 C C . GLY A 1 92 ? -15.560 -2.141 15.527 1.00 92.44 92 GLY A C 1
ATOM 726 O O . GLY A 1 92 ? -15.729 -3.359 15.622 1.00 92.44 92 GLY A O 1
ATOM 727 N N . GLN A 1 93 ? -15.402 -1.538 14.346 1.00 94.19 93 GLN A N 1
ATOM 728 C CA . GLN A 1 93 ? -15.476 -2.233 13.065 1.00 94.19 93 GLN A CA 1
ATOM 729 C C . GLN A 1 93 ? -14.106 -2.391 12.398 1.00 94.19 93 GLN A C 1
ATOM 731 O O . GLN A 1 93 ? -13.143 -1.674 12.671 1.00 94.19 93 GLN A O 1
ATOM 736 N N . ARG A 1 94 ? -14.015 -3.382 11.505 1.00 94.25 94 ARG A N 1
ATOM 737 C CA . ARG A 1 94 ? -12.792 -3.707 10.764 1.00 94.25 94 ARG A CA 1
ATOM 738 C C . ARG A 1 94 ? -12.906 -3.250 9.322 1.00 94.25 94 ARG A C 1
ATOM 740 O O . ARG A 1 94 ? -13.840 -3.642 8.623 1.00 94.25 94 ARG A O 1
ATOM 747 N N . TYR A 1 95 ? -11.908 -2.504 8.875 1.00 96.50 95 TYR A N 1
ATOM 748 C CA . TYR A 1 95 ? -11.824 -1.965 7.522 1.00 96.50 95 TYR A CA 1
ATOM 749 C C . TYR A 1 95 ? -10.572 -2.479 6.827 1.00 96.50 95 TYR A C 1
ATOM 751 O O . TYR A 1 95 ? -9.566 -2.775 7.477 1.00 96.50 95 TYR A O 1
ATOM 759 N N . MET A 1 96 ? -10.637 -2.596 5.503 1.00 95.25 96 MET A N 1
ATOM 760 C CA . MET A 1 96 ? -9.484 -2.965 4.689 1.00 95.25 96 MET A CA 1
ATOM 761 C C . MET A 1 96 ? -8.957 -1.758 3.923 1.00 95.25 96 MET A C 1
ATOM 763 O O . MET A 1 96 ? -9.676 -1.170 3.125 1.00 95.25 96 MET A O 1
ATOM 767 N N . PHE A 1 97 ? -7.685 -1.431 4.111 1.00 96.56 97 PHE A N 1
ATOM 768 C CA . PHE A 1 97 ? -6.984 -0.386 3.374 1.00 96.56 97 PHE A CA 1
ATOM 769 C C . PHE A 1 97 ? -6.109 -1.045 2.311 1.00 96.56 97 PHE A C 1
ATOM 771 O O . PHE A 1 97 ? -5.119 -1.700 2.635 1.00 96.56 97 PHE A O 1
ATOM 778 N N . ARG A 1 98 ? -6.492 -0.897 1.042 1.00 96.25 98 ARG A N 1
ATOM 779 C CA . ARG A 1 98 ? -5.757 -1.380 -0.132 1.00 96.25 98 ARG A CA 1
ATOM 780 C C . ARG A 1 98 ? -4.868 -0.253 -0.644 1.00 96.25 98 ARG A C 1
ATOM 782 O O . ARG A 1 98 ? -5.356 0.692 -1.260 1.00 96.25 98 ARG A O 1
ATOM 789 N N . VAL A 1 99 ? -3.577 -0.334 -0.351 1.00 96.69 99 VAL A N 1
ATOM 790 C CA . VAL A 1 99 ? -2.604 0.729 -0.616 1.00 96.69 99 VAL A CA 1
ATOM 791 C C . VAL A 1 99 ? -1.699 0.310 -1.764 1.00 96.69 99 VAL A C 1
ATOM 793 O O . VAL A 1 99 ? -1.034 -0.719 -1.684 1.00 96.69 99 VAL A O 1
ATOM 796 N N . SER A 1 100 ? -1.660 1.103 -2.832 1.00 96.25 100 SER A N 1
ATOM 797 C CA . SER A 1 100 ? -0.787 0.866 -3.987 1.00 96.25 100 SER A CA 1
ATOM 798 C C . SER A 1 100 ? 0.163 2.039 -4.176 1.00 96.25 100 SER A C 1
ATOM 800 O O . SER A 1 100 ? -0.279 3.187 -4.273 1.00 96.25 100 SER A O 1
ATOM 802 N N . ASN A 1 101 ? 1.461 1.749 -4.250 1.00 95.81 101 ASN A N 1
ATOM 803 C CA . ASN A 1 101 ? 2.454 2.741 -4.631 1.00 95.81 101 ASN A CA 1
ATOM 804 C C . ASN A 1 101 ? 2.561 2.780 -6.163 1.00 95.81 101 ASN A C 1
ATOM 806 O O . ASN A 1 101 ? 3.165 1.905 -6.783 1.00 95.81 101 ASN A O 1
ATOM 810 N N . VAL A 1 102 ? 1.957 3.812 -6.749 1.00 94.12 102 VAL A N 1
ATOM 811 C CA . VAL A 1 102 ? 1.937 4.098 -8.192 1.00 94.12 102 VAL A CA 1
ATOM 812 C C . VAL A 1 102 ? 2.858 5.272 -8.547 1.00 94.12 102 VAL A C 1
ATOM 814 O O . VAL A 1 102 ? 2.692 5.912 -9.582 1.00 94.12 102 VAL A O 1
ATOM 817 N N . ALA A 1 103 ? 3.806 5.586 -7.665 1.00 92.25 103 ALA A N 1
ATOM 818 C CA . ALA A 1 103 ? 4.854 6.558 -7.922 1.00 92.25 103 ALA A CA 1
ATOM 819 C C . ALA A 1 103 ? 5.848 6.049 -8.976 1.00 92.25 103 ALA A C 1
ATOM 821 O O . ALA A 1 103 ? 6.010 4.845 -9.157 1.00 92.25 103 ALA A O 1
ATOM 822 N N . LEU A 1 104 ? 6.572 6.956 -9.631 1.00 89.31 104 LEU A N 1
ATOM 823 C CA . LEU A 1 104 ? 7.606 6.583 -10.604 1.00 89.31 104 LEU A CA 1
ATOM 824 C C . LEU A 1 104 ? 8.957 6.294 -9.958 1.00 89.31 104 LEU A C 1
ATOM 826 O O . LEU A 1 104 ? 9.718 5.466 -10.455 1.00 89.31 104 LEU A O 1
ATOM 830 N N . THR A 1 105 ? 9.289 7.013 -8.887 1.00 89.75 105 THR A N 1
ATOM 831 C CA . THR A 1 105 ? 10.645 6.980 -8.309 1.00 89.75 105 THR A CA 1
ATOM 832 C C . THR A 1 105 ? 10.652 6.744 -6.808 1.00 89.75 105 THR A C 1
ATOM 834 O O . THR A 1 105 ? 11.620 6.215 -6.260 1.00 89.75 105 THR A O 1
ATOM 837 N N . THR A 1 106 ? 9.579 7.131 -6.124 1.00 92.50 106 THR A N 1
ATOM 838 C CA . THR A 1 106 ? 9.586 7.249 -4.670 1.00 92.50 106 THR A CA 1
ATOM 839 C C . THR A 1 106 ? 9.070 5.989 -3.981 1.00 92.50 106 THR A C 1
ATOM 841 O O . THR A 1 106 ? 7.961 5.512 -4.208 1.00 92.50 106 THR A O 1
ATOM 844 N N . SER A 1 107 ? 9.887 5.441 -3.080 1.00 95.31 107 SER A N 1
ATOM 845 C CA . SER A 1 107 ? 9.396 4.498 -2.070 1.00 95.31 107 SER A CA 1
ATOM 846 C C . SER A 1 107 ? 8.698 5.275 -0.962 1.00 95.31 107 SER A C 1
ATOM 848 O O . SER A 1 107 ? 9.124 6.381 -0.618 1.00 95.31 107 SER A O 1
ATOM 850 N N . ILE A 1 108 ? 7.654 4.693 -0.383 1.00 96.31 108 ILE A N 1
ATOM 851 C CA . ILE A 1 108 ? 6.840 5.358 0.633 1.00 96.31 108 ILE A CA 1
ATOM 852 C C . ILE A 1 108 ? 6.800 4.544 1.918 1.00 96.31 108 ILE A C 1
ATOM 854 O O . ILE A 1 108 ? 6.972 3.330 1.898 1.00 96.31 108 ILE A O 1
ATOM 858 N N . ASN A 1 109 ? 6.525 5.221 3.025 1.00 97.06 109 ASN A N 1
ATOM 859 C CA . ASN A 1 109 ? 6.112 4.615 4.278 1.00 97.06 109 ASN A CA 1
ATOM 860 C C . ASN A 1 109 ? 4.661 4.996 4.558 1.00 97.06 109 ASN A C 1
ATOM 862 O O . ASN A 1 109 ? 4.323 6.182 4.532 1.00 97.06 109 ASN A O 1
ATOM 866 N N . PHE A 1 110 ? 3.829 3.994 4.820 1.00 97.31 110 PHE A N 1
ATOM 867 C CA . PHE A 1 110 ? 2.408 4.139 5.108 1.00 97.31 110 PHE A CA 1
ATOM 868 C C . PHE A 1 110 ? 2.119 3.826 6.576 1.00 97.31 110 PHE A C 1
ATOM 870 O O . PHE A 1 110 ? 2.625 2.838 7.117 1.00 97.31 110 PHE A O 1
ATOM 877 N N . ARG A 1 111 ? 1.294 4.662 7.214 1.00 96.88 111 ARG A N 1
ATOM 878 C CA . ARG A 1 111 ? 0.866 4.511 8.611 1.00 96.88 111 ARG A CA 1
ATOM 879 C C . ARG A 1 111 ? -0.431 5.257 8.896 1.00 96.88 111 ARG A C 1
ATOM 881 O O . ARG A 1 111 ? -0.789 6.197 8.188 1.00 96.88 111 ARG A O 1
ATOM 888 N N . ILE A 1 112 ? -1.105 4.862 9.970 1.00 96.56 112 ILE A N 1
ATOM 889 C CA . ILE A 1 112 ? -2.309 5.525 10.475 1.00 96.56 112 ILE A CA 1
ATOM 890 C C . ILE A 1 112 ? -2.058 5.895 11.938 1.00 96.56 112 ILE A C 1
ATOM 892 O O . ILE A 1 112 ? -1.605 5.073 12.731 1.00 96.56 112 ILE A O 1
ATOM 896 N N . GLN A 1 113 ? -2.313 7.151 12.293 1.00 95.62 113 GLN A N 1
ATOM 897 C CA . GLN A 1 113 ? -2.102 7.668 13.642 1.00 95.62 113 GLN A CA 1
ATOM 898 C C . GLN A 1 113 ? -2.908 6.858 14.661 1.00 95.62 113 GLN A C 1
ATOM 900 O O . GLN A 1 113 ? -4.108 6.690 14.485 1.00 95.62 113 GLN A O 1
ATOM 905 N N . ASN A 1 114 ? -2.255 6.375 15.722 1.00 93.81 114 ASN A N 1
ATOM 906 C CA . ASN A 1 114 ? -2.853 5.567 16.796 1.00 93.81 114 ASN A CA 1
ATOM 907 C C . ASN A 1 114 ? -3.544 4.269 16.337 1.00 93.81 114 ASN A C 1
ATOM 909 O O . ASN A 1 114 ? -4.382 3.735 17.059 1.00 93.81 114 ASN A O 1
ATOM 913 N N . HIS A 1 115 ? -3.186 3.737 15.165 1.00 95.50 115 HIS A N 1
ATOM 914 C CA . HIS A 1 115 ? -3.745 2.486 14.660 1.00 95.50 115 HIS A CA 1
ATOM 915 C C . HIS A 1 115 ? -2.651 1.529 14.206 1.00 95.50 115 HIS A C 1
ATOM 917 O O . HIS A 1 115 ? -1.698 1.905 13.527 1.00 95.50 115 HIS A O 1
ATOM 923 N N . THR A 1 116 ? -2.830 0.259 14.548 1.00 95.88 116 THR A N 1
ATOM 924 C CA . THR A 1 116 ? -1.981 -0.830 14.072 1.00 95.88 116 THR A CA 1
ATOM 925 C C . THR A 1 116 ? -2.555 -1.418 12.786 1.00 95.88 116 THR A C 1
ATOM 927 O O . THR A 1 116 ? -3.765 -1.608 12.650 1.00 95.88 116 THR A O 1
ATOM 930 N N . LEU A 1 117 ? -1.675 -1.731 11.843 1.00 96.12 117 LEU A N 1
ATOM 931 C CA . LEU A 1 117 ? -1.990 -2.281 10.534 1.00 96.12 117 LEU A CA 1
ATOM 932 C C . LEU A 1 117 ? -1.734 -3.787 10.530 1.00 96.12 117 LEU A C 1
ATOM 934 O O . LEU A 1 117 ? -0.602 -4.214 10.719 1.00 96.12 117 LEU A O 1
ATOM 938 N N . THR A 1 118 ? -2.752 -4.605 10.277 1.00 94.62 118 THR A N 1
ATOM 939 C CA . THR A 1 118 ? -2.565 -6.053 10.091 1.00 94.62 118 THR A CA 1
ATOM 940 C C . THR A 1 118 ? -2.391 -6.350 8.608 1.00 94.62 118 THR A C 1
ATOM 942 O O . THR A 1 118 ? -3.341 -6.212 7.839 1.00 94.62 118 THR A O 1
ATOM 945 N N . LEU A 1 119 ? -1.195 -6.746 8.181 1.00 93.31 119 LEU A N 1
ATOM 946 C CA . LEU A 1 119 ? -0.921 -7.087 6.788 1.00 93.31 119 LEU A CA 1
ATOM 947 C C . LEU A 1 119 ? -1.584 -8.420 6.420 1.00 93.31 119 LEU A C 1
ATOM 949 O O . LEU A 1 119 ? -1.297 -9.446 7.033 1.00 93.31 119 LEU A O 1
ATOM 953 N N . VAL A 1 120 ? -2.442 -8.408 5.398 1.00 90.69 120 VAL A N 1
ATOM 954 C CA . VAL A 1 120 ? -3.167 -9.609 4.933 1.00 90.69 120 VAL A CA 1
ATOM 955 C C . VAL A 1 120 ? -2.870 -9.986 3.487 1.00 90.69 120 VAL A C 1
ATOM 957 O O . VAL A 1 120 ? -3.178 -11.097 3.047 1.00 90.69 120 VAL A O 1
ATOM 960 N N . GLU A 1 121 ? -2.320 -9.054 2.718 1.00 89.31 121 GLU A N 1
ATOM 961 C CA . GLU A 1 121 ? -2.069 -9.242 1.299 1.00 89.31 121 GLU A CA 1
ATOM 962 C C . GLU A 1 121 ? -0.899 -8.373 0.847 1.00 89.31 121 GLU A C 1
ATOM 964 O O . GLU A 1 121 ? -0.757 -7.222 1.266 1.00 89.31 121 GLU A O 1
ATOM 969 N N . THR A 1 122 ? -0.070 -8.908 -0.040 1.00 89.06 122 THR A N 1
ATOM 970 C CA . THR A 1 122 ? 0.994 -8.165 -0.714 1.00 89.06 122 THR A CA 1
ATOM 971 C C . THR A 1 122 ? 1.114 -8.667 -2.146 1.00 89.06 122 THR A C 1
ATOM 973 O O . THR A 1 122 ? 1.327 -9.858 -2.371 1.00 89.06 122 THR A O 1
ATOM 976 N N . GLU A 1 123 ? 0.998 -7.756 -3.109 1.00 84.38 123 GLU A N 1
ATOM 977 C CA . GLU A 1 123 ? 1.091 -7.997 -4.556 1.00 84.38 123 GLU A CA 1
ATOM 978 C C . GLU A 1 123 ? 0.136 -9.108 -5.025 1.00 84.38 123 GLU A C 1
ATOM 980 O O . GLU A 1 123 ? 0.511 -10.009 -5.776 1.00 84.38 123 GLU A O 1
ATOM 985 N N . GLY A 1 124 ? -1.099 -9.089 -4.512 1.00 79.88 124 GLY A N 1
ATOM 986 C CA . GLY A 1 124 ? -2.121 -10.085 -4.831 1.00 79.88 124 GLY A CA 1
ATOM 987 C C . GLY A 1 124 ? -1.848 -11.493 -4.297 1.00 79.88 124 GLY A C 1
ATOM 988 O O . GLY A 1 124 ? -2.442 -12.461 -4.759 1.00 79.88 124 GLY A O 1
ATOM 989 N N . SER A 1 125 ? -0.937 -11.626 -3.331 1.00 81.38 125 SER A N 1
ATOM 990 C CA . SER A 1 125 ? -0.723 -12.859 -2.572 1.00 81.38 125 SER A CA 1
ATOM 991 C C . SER A 1 125 ? -1.120 -12.645 -1.119 1.00 81.38 125 SER A C 1
ATOM 993 O O . SER A 1 125 ? -0.691 -11.674 -0.496 1.00 81.38 125 SER A O 1
ATOM 995 N N . HIS A 1 126 ? -1.910 -13.561 -0.560 1.00 82.69 126 HIS A N 1
ATOM 996 C CA . HIS A 1 126 ? -2.210 -13.540 0.868 1.00 82.69 126 HIS A CA 1
ATOM 997 C C . HIS A 1 126 ? -0.944 -13.795 1.687 1.00 82.69 126 HIS A C 1
ATOM 999 O O . HIS A 1 126 ? -0.101 -14.614 1.315 1.00 82.69 126 HIS A O 1
ATOM 1005 N N . THR A 1 127 ? -0.823 -13.097 2.808 1.00 80.62 127 THR A N 1
ATOM 1006 C CA . THR A 1 127 ? 0.291 -13.245 3.747 1.00 80.62 127 THR A CA 1
ATOM 1007 C C . THR A 1 127 ? -0.202 -13.846 5.050 1.00 80.62 127 THR A C 1
ATOM 1009 O O . THR A 1 127 ? -1.379 -13.723 5.396 1.00 80.62 127 THR A O 1
ATOM 1012 N N . LEU A 1 128 ? 0.715 -14.455 5.801 1.00 79.19 128 LEU A N 1
ATOM 1013 C CA . LEU A 1 128 ? 0.472 -14.704 7.214 1.00 79.19 128 LEU A CA 1
ATOM 1014 C C . LEU A 1 128 ? 0.222 -13.351 7.898 1.00 79.19 128 LEU A C 1
ATOM 1016 O O . LEU A 1 128 ? 0.935 -12.381 7.623 1.00 79.19 128 LEU A O 1
ATOM 1020 N N . GLN A 1 129 ? -0.815 -13.280 8.732 1.00 83.38 129 GLN A N 1
ATOM 1021 C CA . GLN A 1 129 ? -1.238 -12.028 9.352 1.00 83.38 129 GLN A CA 1
ATOM 1022 C C . GLN A 1 129 ? -0.197 -11.549 10.364 1.00 83.38 129 GLN A C 1
ATOM 1024 O O . GLN A 1 129 ? 0.038 -12.203 11.378 1.00 83.38 129 GLN A O 1
ATOM 1029 N N . GLU A 1 130 ? 0.386 -10.385 10.100 1.00 87.31 130 GLU A N 1
ATOM 1030 C CA . GLU A 1 130 ? 1.321 -9.721 11.005 1.00 87.31 130 GLU A CA 1
ATOM 1031 C C . GLU A 1 130 ? 0.931 -8.260 11.216 1.00 87.31 130 GLU A C 1
ATOM 1033 O O . GLU A 1 130 ? 0.442 -7.590 10.304 1.00 87.31 130 GLU A O 1
ATOM 1038 N N . SER A 1 131 ? 1.170 -7.767 12.429 1.00 91.31 131 SER A N 1
ATOM 1039 C CA . SER A 1 131 ? 0.819 -6.414 12.852 1.00 91.31 131 SER A CA 1
ATOM 1040 C C . SER A 1 131 ? 2.008 -5.462 12.735 1.00 91.31 131 SER A C 1
ATOM 1042 O O . SER A 1 131 ? 3.092 -5.746 13.239 1.00 91.31 131 SER A O 1
ATOM 1044 N N . TYR A 1 132 ? 1.781 -4.303 12.123 1.00 92.75 132 TYR A N 1
ATOM 1045 C CA . TYR A 1 132 ? 2.768 -3.258 11.865 1.00 92.75 132 TYR A CA 1
ATOM 1046 C C . TYR A 1 132 ? 2.241 -1.891 12.312 1.00 92.75 132 TYR A C 1
ATOM 1048 O O . TYR A 1 132 ? 1.075 -1.569 12.109 1.00 92.75 132 TYR A O 1
ATOM 1056 N N . GLU A 1 133 ? 3.101 -1.045 12.875 1.00 93.62 133 GLU A N 1
ATOM 1057 C CA . GLU A 1 133 ? 2.777 0.376 13.113 1.00 93.62 133 GLU A CA 1
ATOM 1058 C C . GLU A 1 133 ? 2.930 1.212 11.834 1.00 93.62 133 GLU A C 1
ATOM 1060 O O . GLU A 1 133 ? 2.195 2.167 11.591 1.00 93.62 133 GLU A O 1
ATOM 1065 N N . SER A 1 134 ? 3.897 0.833 10.996 1.00 94.50 134 SER A N 1
ATOM 1066 C CA . SER A 1 134 ? 4.106 1.391 9.665 1.00 94.50 134 SER A CA 1
ATOM 1067 C C . SER A 1 134 ? 4.716 0.340 8.739 1.00 94.50 134 SER A C 1
ATOM 1069 O O . SER A 1 134 ? 5.425 -0.564 9.195 1.00 94.50 134 SER A O 1
ATOM 1071 N N . LEU A 1 135 ? 4.459 0.464 7.439 1.00 95.25 135 LEU A N 1
ATOM 1072 C CA . LEU A 1 135 ? 5.025 -0.416 6.418 1.00 95.25 135 LEU A CA 1
ATOM 1073 C C . LEU A 1 135 ? 5.612 0.415 5.276 1.00 95.25 135 LEU A C 1
ATOM 1075 O O . LEU A 1 135 ? 4.987 1.380 4.831 1.00 95.25 135 LEU A O 1
ATOM 1079 N N . ASP A 1 136 ? 6.788 0.030 4.785 1.00 96.19 136 ASP A N 1
ATOM 1080 C CA . ASP A 1 136 ? 7.295 0.549 3.523 1.00 96.19 136 ASP A CA 1
ATOM 1081 C C . ASP A 1 136 ? 6.621 -0.165 2.353 1.00 96.19 136 ASP A C 1
ATOM 1083 O O . ASP A 1 136 ? 6.435 -1.381 2.357 1.00 96.19 136 ASP A O 1
ATOM 1087 N N . ILE A 1 137 ? 6.262 0.612 1.337 1.00 95.56 137 ILE A N 1
ATOM 1088 C CA . ILE A 1 137 ? 5.691 0.117 0.088 1.00 95.56 137 ILE A CA 1
ATOM 1089 C C . ILE A 1 137 ? 6.531 0.709 -1.039 1.00 95.56 137 ILE A C 1
ATOM 1091 O O . ILE A 1 137 ? 6.598 1.931 -1.222 1.00 95.56 137 ILE A O 1
ATOM 1095 N N . HIS A 1 138 ? 7.222 -0.147 -1.783 1.00 94.38 138 HIS A N 1
ATOM 1096 C CA . HIS A 1 138 ? 8.085 0.290 -2.876 1.00 94.38 138 HIS A CA 1
ATOM 1097 C C . HIS A 1 138 ? 7.292 0.494 -4.168 1.00 94.38 138 HIS A C 1
ATOM 1099 O O . HIS A 1 138 ? 6.140 0.079 -4.279 1.00 94.38 138 HIS A O 1
ATOM 1105 N N . VAL A 1 139 ? 7.911 1.168 -5.136 1.00 92.81 139 VAL A N 1
ATOM 1106 C CA . VAL A 1 139 ? 7.297 1.485 -6.432 1.00 92.81 139 VAL A CA 1
ATOM 1107 C C . VAL A 1 139 ? 6.739 0.222 -7.093 1.00 92.81 139 VAL A C 1
ATOM 1109 O O . VAL A 1 139 ? 7.433 -0.789 -7.197 1.00 92.81 139 VAL A O 1
ATOM 1112 N N . GLY A 1 140 ? 5.479 0.284 -7.526 1.00 89.94 140 GLY A N 1
ATOM 1113 C CA . GLY A 1 140 ? 4.767 -0.818 -8.173 1.00 89.94 140 GLY A CA 1
ATOM 1114 C C . GLY A 1 140 ? 4.173 -1.849 -7.210 1.00 89.94 140 GLY A C 1
ATOM 1115 O O . GLY A 1 140 ? 3.396 -2.702 -7.640 1.00 89.94 140 GLY A O 1
ATOM 1116 N N . GLN A 1 141 ? 4.484 -1.779 -5.913 1.00 93.00 141 GLN A N 1
ATOM 1117 C CA . GLN A 1 141 ? 3.930 -2.703 -4.930 1.00 93.00 141 GLN A CA 1
ATOM 1118 C C . GLN A 1 141 ? 2.530 -2.283 -4.486 1.00 93.00 141 GLN A C 1
ATOM 1120 O O . GLN A 1 141 ? 2.179 -1.101 -4.430 1.00 93.00 141 GLN A O 1
ATOM 1125 N N . SER A 1 142 ? 1.727 -3.282 -4.136 1.00 94.50 142 SER A N 1
ATOM 1126 C CA . SER A 1 142 ? 0.396 -3.106 -3.560 1.00 94.50 142 SER A CA 1
ATOM 1127 C C . SER A 1 142 ? 0.276 -3.968 -2.312 1.00 94.50 142 SER A C 1
ATOM 1129 O O . SER A 1 142 ? 0.637 -5.141 -2.347 1.00 94.50 142 SER A O 1
ATOM 1131 N N . SER A 1 143 ? -0.231 -3.405 -1.222 1.00 95.00 143 SER A N 1
ATOM 1132 C CA . SER A 1 143 ? -0.400 -4.099 0.055 1.00 95.00 143 SER A CA 1
ATOM 1133 C C . SER A 1 143 ? -1.778 -3.806 0.630 1.00 95.00 143 SER A C 1
ATOM 1135 O O . SER A 1 143 ? -2.272 -2.682 0.534 1.00 95.00 143 SER A O 1
ATOM 1137 N N . SER A 1 144 ? -2.396 -4.812 1.246 1.00 95.19 144 SER A N 1
ATOM 11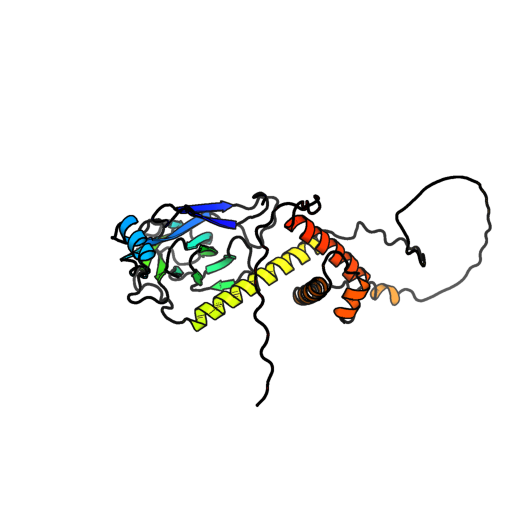38 C CA . SER A 1 144 ? -3.700 -4.666 1.894 1.00 95.19 144 SER A CA 1
ATOM 1139 C C . SER A 1 144 ? -3.568 -4.870 3.396 1.00 95.19 144 SER A C 1
ATOM 1141 O O . SER A 1 144 ? -3.000 -5.867 3.854 1.00 95.19 144 SER A O 1
ATOM 1143 N N . PHE A 1 145 ? -4.135 -3.937 4.157 1.00 96.06 145 PHE A N 1
ATOM 1144 C CA . PHE A 1 145 ? -4.099 -3.934 5.613 1.00 96.06 145 PHE A CA 1
ATOM 1145 C C . PHE A 1 145 ? -5.507 -4.031 6.180 1.00 96.06 145 PHE A C 1
ATOM 1147 O O . PHE A 1 145 ? -6.378 -3.248 5.806 1.00 96.06 145 PHE A O 1
ATOM 1154 N N . LEU A 1 146 ? -5.724 -4.948 7.116 1.00 95.69 146 LEU A N 1
ATOM 1155 C CA . LEU A 1 146 ? -6.872 -4.891 8.008 1.00 95.69 146 LEU A CA 1
ATOM 1156 C C . LEU A 1 146 ? -6.549 -3.989 9.191 1.00 95.69 146 LEU A C 1
ATOM 1158 O O . LEU A 1 146 ? -5.518 -4.144 9.847 1.00 95.69 146 LEU A O 1
ATOM 1162 N N . VAL A 1 147 ? -7.456 -3.065 9.476 1.00 96.50 147 VAL A N 1
ATOM 1163 C CA . VAL A 1 147 ? -7.347 -2.149 10.607 1.00 96.50 147 VAL A CA 1
ATOM 1164 C C . VAL A 1 147 ? -8.602 -2.291 11.446 1.00 96.50 147 VAL A C 1
ATOM 1166 O O . VAL A 1 147 ? -9.722 -2.237 10.933 1.00 96.50 147 VAL A O 1
ATOM 1169 N N . ASN A 1 148 ? -8.399 -2.522 12.738 1.00 94.50 148 ASN A N 1
ATOM 1170 C CA . ASN A 1 148 ? -9.472 -2.615 13.711 1.00 94.50 148 ASN A CA 1
ATOM 1171 C C . ASN A 1 148 ? -9.661 -1.251 14.375 1.00 94.50 148 ASN A C 1
ATOM 1173 O O . ASN A 1 148 ? -8.764 -0.772 15.071 1.00 94.50 148 ASN A O 1
ATOM 1177 N N . LEU A 1 149 ? -10.800 -0.617 14.124 1.00 94.12 149 LEU A N 1
ATOM 1178 C CA . LEU A 1 149 ? -11.064 0.760 14.522 1.00 94.12 149 LEU A CA 1
ATOM 1179 C C . LEU A 1 149 ? -11.696 0.807 15.904 1.00 94.12 149 LEU A C 1
ATOM 1181 O O . LEU A 1 149 ? -12.884 1.059 16.039 1.00 94.12 149 LEU A O 1
ATOM 1185 N N . ASN A 1 150 ? -10.886 0.516 16.920 1.00 92.81 150 ASN A N 1
ATOM 1186 C CA . ASN A 1 150 ? -11.300 0.482 18.326 1.00 92.81 150 ASN A CA 1
ATOM 1187 C C . ASN A 1 150 ? -10.777 1.688 19.127 1.00 92.81 150 ASN A C 1
ATOM 1189 O O . ASN A 1 150 ? -10.794 1.663 20.360 1.00 92.81 150 ASN A O 1
ATOM 1193 N N . ALA A 1 151 ? -10.242 2.701 18.445 1.00 91.31 151 ALA A N 1
ATOM 1194 C CA . ALA A 1 151 ? -9.751 3.911 19.086 1.00 91.31 151 ALA A CA 1
ATOM 1195 C C . ALA A 1 151 ? -10.927 4.776 19.594 1.00 91.31 151 ALA A C 1
ATOM 1197 O O . ALA A 1 151 ? -12.085 4.542 19.224 1.00 91.31 151 ALA A O 1
ATOM 1198 N N . PRO A 1 152 ? -10.667 5.769 20.464 1.00 94.06 152 PRO A N 1
ATOM 1199 C CA . PRO A 1 152 ? -11.648 6.803 20.784 1.00 94.06 152 PRO A CA 1
ATOM 1200 C C . PRO A 1 152 ? -12.261 7.433 19.521 1.00 94.06 152 PRO A C 1
ATOM 1202 O O . PRO A 1 152 ? -11.635 7.464 18.466 1.00 94.06 152 PRO A O 1
ATOM 1205 N N . VAL A 1 153 ? -13.500 7.926 19.622 1.00 94.44 153 VAL A N 1
ATOM 1206 C CA . VAL A 1 153 ? -14.259 8.488 18.486 1.00 94.44 153 VAL A CA 1
ATOM 1207 C C . VAL A 1 153 ? -13.722 9.880 18.121 1.00 94.44 153 VAL A C 1
ATOM 1209 O O . VAL A 1 153 ? -14.306 10.918 18.435 1.00 94.44 153 VAL A O 1
ATOM 1212 N N . GLU A 1 154 ? -12.571 9.896 17.464 1.00 94.56 154 GLU A N 1
ATOM 1213 C CA . GLU A 1 154 ? -11.805 11.073 17.052 1.00 94.56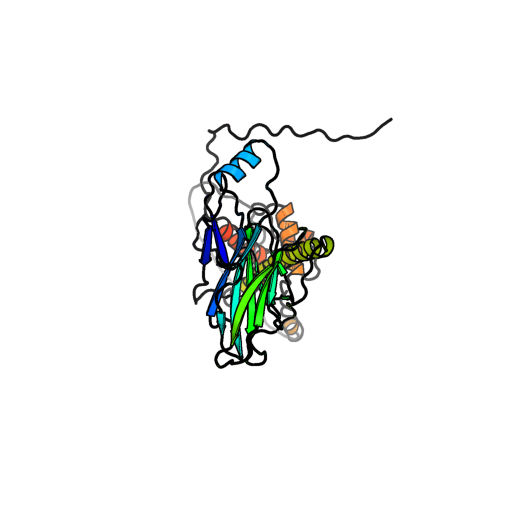 154 GLU A CA 1
ATOM 1214 C C . GLU A 1 154 ? -11.387 10.933 15.585 1.00 94.56 154 GLU A C 1
ATOM 1216 O O . GLU A 1 154 ? -11.342 9.828 15.041 1.00 94.56 154 GLU A O 1
ATOM 1221 N N . ASP A 1 155 ? -11.062 12.044 14.934 1.00 95.25 155 ASP A N 1
ATOM 1222 C CA . ASP A 1 155 ? -10.420 11.989 13.627 1.00 95.25 155 ASP A CA 1
ATOM 1223 C C . ASP A 1 155 ? -8.925 11.684 13.778 1.00 95.25 155 ASP A C 1
ATOM 1225 O O . ASP A 1 155 ? -8.241 12.244 14.635 1.00 95.25 155 ASP A O 1
ATOM 1229 N N . TYR A 1 156 ? -8.385 10.855 12.887 1.00 95.75 156 TYR A N 1
ATOM 1230 C CA . TYR A 1 156 ? -6.970 10.471 12.886 1.00 95.75 156 TYR A CA 1
ATOM 1231 C C . TYR A 1 156 ? -6.315 10.741 11.533 1.00 95.75 156 TYR A C 1
ATOM 1233 O O . TYR A 1 156 ? -6.964 10.695 10.488 1.00 95.75 156 TYR A O 1
ATOM 1241 N N . PHE A 1 157 ? -5.006 10.997 11.517 1.00 96.50 157 PHE A N 1
ATOM 1242 C CA . PHE A 1 157 ? -4.273 11.141 10.258 1.00 96.50 157 PHE A CA 1
ATOM 1243 C C . PHE A 1 157 ? -3.865 9.789 9.665 1.00 96.50 157 PHE A C 1
ATOM 1245 O O . PHE A 1 157 ? -3.173 8.992 10.299 1.00 96.50 157 PHE A O 1
ATOM 1252 N N . ILE A 1 158 ? -4.207 9.578 8.398 1.00 96.94 158 ILE A N 1
ATOM 1253 C CA . ILE A 1 158 ? -3.552 8.610 7.519 1.00 96.94 158 ILE A CA 1
ATOM 1254 C C . ILE A 1 158 ? -2.375 9.330 6.873 1.00 96.94 158 ILE A C 1
ATOM 1256 O O . ILE A 1 158 ? -2.546 10.407 6.300 1.00 96.94 158 ILE A O 1
ATOM 1260 N N . VAL A 1 159 ? -1.181 8.756 6.969 1.00 96.62 159 VAL A N 1
ATOM 1261 C CA . VAL A 1 159 ? 0.051 9.417 6.544 1.00 96.62 159 VAL A CA 1
ATOM 1262 C C . VAL A 1 159 ? 0.823 8.527 5.587 1.00 96.62 159 VAL A C 1
ATOM 1264 O O . VAL A 1 159 ? 1.114 7.367 5.884 1.00 96.62 159 VAL A O 1
ATOM 1267 N N . ALA A 1 160 ? 1.204 9.113 4.457 1.00 96.62 160 ALA A N 1
ATOM 1268 C CA . ALA A 1 160 ? 2.203 8.571 3.556 1.00 96.62 160 ALA A CA 1
ATOM 1269 C C . ALA A 1 160 ? 3.389 9.534 3.500 1.00 96.62 160 ALA A C 1
ATOM 1271 O O . ALA A 1 160 ? 3.202 10.735 3.317 1.00 96.62 160 ALA A O 1
ATOM 1272 N N . SER A 1 161 ? 4.610 9.032 3.658 1.00 96.19 161 SER A N 1
ATOM 1273 C CA . SER A 1 161 ? 5.820 9.855 3.552 1.00 96.19 161 SER A CA 1
ATOM 1274 C C . SER A 1 161 ? 6.880 9.192 2.690 1.00 96.19 161 SER A C 1
ATOM 1276 O O . SER A 1 161 ? 7.001 7.968 2.696 1.00 96.19 161 SER A O 1
ATOM 1278 N N . THR A 1 162 ? 7.672 9.982 1.969 1.00 95.69 162 THR A N 1
ATOM 1279 C CA . THR A 1 162 ? 8.747 9.444 1.132 1.00 95.69 162 THR A CA 1
ATOM 1280 C C . THR A 1 162 ? 9.868 8.837 1.971 1.00 95.69 162 THR A C 1
ATOM 1282 O O . THR A 1 162 ? 10.210 9.314 3.054 1.00 95.69 162 THR A O 1
ATOM 1285 N N . ARG A 1 163 ? 10.461 7.766 1.447 1.00 94.38 163 ARG A N 1
ATOM 1286 C CA . ARG A 1 163 ? 11.656 7.121 1.988 1.00 94.38 163 ARG A CA 1
ATOM 1287 C C . ARG A 1 163 ? 12.866 7.493 1.147 1.00 94.38 163 ARG A C 1
ATOM 1289 O O . ARG A 1 163 ? 12.774 7.594 -0.072 1.00 94.38 163 ARG A O 1
ATOM 1296 N N . PHE A 1 164 ? 14.012 7.645 1.807 1.00 91.94 164 PHE A N 1
ATOM 1297 C CA . PHE A 1 164 ? 15.317 7.834 1.164 1.00 91.94 164 PHE A CA 1
ATOM 1298 C C . PHE A 1 164 ? 15.475 9.139 0.358 1.00 91.94 164 PHE A C 1
ATOM 1300 O O . PHE A 1 164 ? 16.383 9.239 -0.462 1.00 91.94 164 PHE A O 1
ATOM 1307 N N . THR A 1 165 ? 14.650 10.161 0.616 1.00 88.50 165 THR A N 1
ATOM 1308 C CA . THR A 1 165 ? 14.722 11.471 -0.061 1.00 88.50 165 THR A CA 1
ATOM 1309 C C . THR A 1 165 ? 14.976 12.617 0.917 1.00 88.50 165 THR A C 1
ATOM 1311 O O . THR A 1 165 ? 14.576 12.549 2.077 1.00 88.50 165 THR A O 1
ATOM 1314 N N . LYS A 1 166 ? 15.607 13.696 0.431 1.00 88.00 166 LYS A N 1
ATOM 1315 C CA . LYS A 1 166 ? 15.788 14.974 1.140 1.00 88.00 166 LYS A CA 1
ATOM 1316 C C . LYS A 1 166 ? 15.265 16.118 0.260 1.00 88.00 166 LYS A C 1
ATOM 1318 O O . LYS A 1 166 ? 15.880 16.343 -0.779 1.00 88.00 166 LYS A O 1
ATOM 1323 N N . PRO A 1 167 ? 14.222 16.869 0.665 1.00 91.50 167 PRO A N 1
ATOM 1324 C CA . PRO A 1 167 ? 13.418 16.717 1.887 1.00 91.50 167 PRO A CA 1
ATOM 1325 C C . PRO A 1 167 ? 12.507 15.471 1.889 1.00 91.50 167 PRO A C 1
ATOM 1327 O O . PRO A 1 167 ? 12.424 14.723 0.915 1.00 91.50 167 PRO A O 1
ATOM 1330 N N . VAL A 1 168 ? 11.824 15.234 3.011 1.00 92.94 168 VAL A N 1
ATOM 1331 C CA . VAL A 1 168 ? 10.771 14.213 3.112 1.00 92.94 168 VAL A CA 1
ATOM 1332 C C . VAL A 1 168 ? 9.455 14.839 2.675 1.00 92.94 168 VAL A C 1
ATOM 1334 O O . VAL A 1 168 ? 9.000 15.806 3.285 1.00 92.94 168 VAL A O 1
ATOM 1337 N N . LEU A 1 169 ? 8.838 14.295 1.629 1.00 94.69 169 LEU A N 1
ATOM 1338 C CA . LEU A 1 169 ? 7.505 14.709 1.200 1.00 94.69 169 LEU A CA 1
ATOM 1339 C C . LEU A 1 169 ? 6.475 13.892 1.969 1.00 94.69 169 LEU A C 1
ATOM 1341 O O . LEU A 1 169 ? 6.657 12.692 2.170 1.00 94.69 169 LEU A O 1
ATOM 1345 N N . THR A 1 170 ? 5.399 14.541 2.404 1.00 95.12 170 THR A N 1
ATOM 1346 C CA . THR A 1 170 ? 4.333 13.902 3.179 1.00 95.12 170 THR A CA 1
ATOM 1347 C C . THR A 1 170 ? 2.983 14.226 2.559 1.00 95.12 170 THR A C 1
ATOM 1349 O O . THR A 1 170 ? 2.696 15.388 2.278 1.00 95.12 170 THR A O 1
ATOM 1352 N N . ALA A 1 171 ? 2.166 13.196 2.377 1.00 95.56 171 ALA A N 1
ATOM 1353 C CA . ALA A 1 171 ? 0.765 13.292 2.010 1.00 95.56 171 ALA A CA 1
ATOM 1354 C C . ALA A 1 171 ? -0.085 12.821 3.190 1.00 95.56 171 ALA A C 1
ATOM 1356 O O . ALA A 1 171 ? 0.275 11.858 3.877 1.00 95.56 171 ALA A O 1
ATOM 1357 N N . ILE A 1 172 ? -1.205 13.497 3.424 1.00 96.25 172 ILE A N 1
ATOM 1358 C CA . ILE A 1 172 ? -2.108 13.181 4.530 1.00 96.25 172 ILE A CA 1
ATOM 1359 C C . ILE A 1 172 ? -3.528 12.958 4.025 1.00 96.25 172 ILE A C 1
ATOM 1361 O O . ILE A 1 172 ? -3.971 13.580 3.063 1.00 96.25 172 ILE A O 1
ATOM 1365 N N . ALA A 1 173 ? -4.254 12.081 4.700 1.00 95.94 173 ALA A N 1
ATOM 1366 C CA . ALA A 1 173 ? -5.697 11.949 4.584 1.00 95.94 173 ALA A CA 1
ATOM 1367 C C . ALA A 1 173 ? -6.301 11.839 5.987 1.00 95.94 173 ALA A C 1
ATOM 1369 O O . ALA A 1 173 ? -5.590 11.559 6.955 1.00 95.94 173 ALA A O 1
ATOM 1370 N N . THR A 1 174 ? -7.604 12.061 6.106 1.00 95.75 174 THR A N 1
ATOM 1371 C CA . THR A 1 174 ? -8.297 11.984 7.396 1.00 95.75 174 THR A CA 1
ATOM 1372 C C . THR A 1 174 ? -9.047 10.665 7.504 1.00 95.75 174 THR A C 1
ATOM 1374 O O . THR A 1 174 ? -9.828 10.316 6.628 1.00 95.75 174 THR A O 1
ATOM 1377 N N . LEU A 1 175 ? -8.834 9.932 8.586 1.00 95.94 175 LEU A N 1
ATOM 1378 C CA . LEU A 1 175 ? -9.699 8.846 9.016 1.00 95.94 175 LEU A CA 1
ATOM 1379 C C . LEU A 1 175 ? -10.755 9.449 9.941 1.00 95.94 175 LEU A C 1
ATOM 1381 O O . LEU A 1 175 ? -10.426 9.850 11.053 1.00 95.94 175 LEU A O 1
ATOM 1385 N N . HIS A 1 176 ? -11.987 9.565 9.455 1.00 96.12 176 HIS A N 1
ATOM 1386 C CA . HIS A 1 176 ? -13.093 10.157 10.195 1.00 96.12 176 HIS A CA 1
ATOM 1387 C C . HIS A 1 176 ? -13.885 9.062 10.902 1.00 96.12 176 HIS A C 1
ATOM 1389 O O . HIS A 1 176 ? -14.368 8.127 10.258 1.00 96.12 176 HIS A O 1
ATOM 1395 N N . TYR A 1 177 ? -14.019 9.170 12.219 1.00 95.50 177 TYR A N 1
ATOM 1396 C CA . TYR A 1 177 ? -14.912 8.308 12.983 1.00 95.50 177 TYR A CA 1
ATOM 1397 C C . TYR A 1 177 ? -16.320 8.907 12.982 1.00 95.50 177 TYR A C 1
ATOM 1399 O O . TYR A 1 177 ? -16.506 10.078 13.306 1.00 95.50 177 TYR A O 1
ATOM 1407 N N . ASP A 1 178 ? -17.316 8.097 12.639 1.00 94.25 178 ASP A N 1
ATOM 1408 C CA . ASP A 1 178 ? -18.716 8.500 12.625 1.00 94.25 178 ASP A CA 1
ATOM 1409 C C . ASP A 1 178 ? -19.149 8.966 14.022 1.00 94.25 178 ASP A C 1
ATOM 1411 O O . ASP A 1 178 ? -18.908 8.296 15.031 1.00 94.25 178 ASP A O 1
ATOM 1415 N N . GLY A 1 179 ? -19.743 10.157 14.079 1.00 90.44 179 GLY A N 1
ATOM 1416 C CA . GLY A 1 179 ? -20.067 10.852 15.325 1.00 90.44 179 GLY A CA 1
ATOM 1417 C C . GLY A 1 179 ? -18.913 11.638 15.960 1.00 90.44 179 GLY A C 1
ATOM 1418 O O . GLY A 1 179 ? -19.115 12.234 17.020 1.00 90.44 179 GLY A O 1
ATOM 1419 N N . SER A 1 180 ? -17.727 11.691 15.344 1.00 92.56 180 SER A N 1
ATOM 1420 C CA . SER A 1 180 ? -16.629 12.509 15.859 1.00 92.56 180 SER A CA 1
ATOM 1421 C C . SER A 1 180 ? -16.841 14.002 15.605 1.00 92.56 180 SER A C 1
ATOM 1423 O O . SER A 1 180 ? -17.233 14.430 14.520 1.00 92.56 180 SER A O 1
ATOM 1425 N N . THR A 1 181 ? -16.532 14.812 16.617 1.00 90.88 181 THR A N 1
ATOM 1426 C CA . THR A 1 181 ? -16.444 16.279 16.519 1.00 90.88 181 THR A CA 1
ATOM 1427 C C . THR A 1 181 ? -15.010 16.790 16.688 1.00 90.88 181 THR A C 1
ATOM 1429 O O . THR A 1 181 ? -14.739 17.974 16.469 1.00 90.88 181 THR A O 1
ATOM 1432 N N . THR A 1 182 ? -14.082 15.900 17.048 1.00 91.00 182 THR A N 1
ATOM 1433 C CA . THR A 1 182 ? -12.681 16.219 17.321 1.00 91.00 182 THR A CA 1
ATOM 1434 C C . THR A 1 182 ? -11.860 16.017 16.058 1.00 91.00 182 THR A C 1
ATOM 1436 O O . THR A 1 182 ? -11.752 14.903 15.554 1.00 91.00 182 THR A O 1
ATOM 1439 N N . LYS A 1 183 ? -11.238 17.091 15.566 1.00 90.50 183 LYS A N 1
ATOM 1440 C CA . LYS A 1 183 ? -10.337 17.025 14.408 1.00 90.50 183 LYS A CA 1
ATOM 1441 C C . LYS A 1 183 ? -9.018 16.341 14.762 1.00 90.50 183 LYS A C 1
ATOM 1443 O O . LYS A 1 183 ? -8.527 16.483 15.881 1.00 90.50 183 LYS A O 1
ATOM 1448 N N . ALA A 1 184 ? -8.399 15.723 13.759 1.00 90.06 184 ALA A N 1
ATOM 1449 C CA . ALA A 1 184 ? -7.102 15.080 13.899 1.00 90.06 184 ALA A CA 1
ATOM 1450 C C . ALA A 1 184 ? -6.040 16.074 14.382 1.00 90.06 184 ALA A C 1
ATOM 1452 O O . ALA A 1 184 ? -5.834 17.140 13.791 1.00 90.06 184 ALA A O 1
ATOM 1453 N N . SER A 1 185 ? -5.372 15.722 15.479 1.00 89.31 185 SER A N 1
ATOM 1454 C CA . SER A 1 185 ? -4.378 16.570 16.129 1.00 89.31 185 SER A CA 1
ATOM 1455 C C . SER A 1 185 ? -2.957 16.201 15.714 1.00 89.31 185 SER A C 1
ATOM 1457 O O . SER A 1 185 ? -2.612 15.028 15.563 1.00 89.31 185 SER A O 1
ATOM 1459 N N . LEU A 1 186 ? -2.105 17.215 15.582 1.00 90.19 186 LEU A N 1
ATOM 1460 C CA . LEU A 1 186 ? -0.655 17.044 15.484 1.00 90.19 186 LEU A CA 1
ATOM 1461 C C . LEU A 1 186 ? -0.065 16.586 16.836 1.00 90.19 186 LEU A C 1
ATOM 1463 O O . LEU A 1 186 ? -0.677 16.846 17.873 1.00 90.19 186 LEU A O 1
ATOM 1467 N N . PRO A 1 187 ? 1.132 15.966 16.861 1.00 90.44 187 PRO A N 1
ATOM 1468 C CA . PRO A 1 187 ? 2.040 15.704 15.738 1.00 90.44 187 PRO A CA 1
ATOM 1469 C C . PRO A 1 187 ? 1.624 14.505 14.878 1.00 90.44 187 PRO A C 1
ATOM 1471 O O . PRO A 1 187 ? 0.941 13.589 15.335 1.00 90.44 187 PRO A O 1
ATOM 1474 N N . LEU A 1 188 ? 2.077 14.500 13.620 1.00 90.31 188 LEU A N 1
ATOM 1475 C CA . LEU A 1 188 ? 1.953 13.322 12.761 1.00 90.31 188 LEU A CA 1
ATOM 1476 C C . LEU A 1 188 ? 2.742 12.149 13.367 1.00 90.31 188 LEU A C 1
ATOM 1478 O O . LEU A 1 188 ? 3.806 12.379 13.952 1.00 90.31 188 LEU A O 1
ATOM 1482 N N . PRO A 1 189 ? 2.274 10.898 13.198 1.00 88.75 189 PRO A N 1
ATOM 1483 C CA . PRO A 1 189 ? 3.024 9.728 13.634 1.00 88.75 189 PRO A CA 1
ATOM 1484 C C . PRO A 1 189 ? 4.426 9.742 13.021 1.00 88.75 189 PRO A C 1
ATOM 1486 O O . PRO A 1 189 ? 4.595 10.043 11.829 1.00 88.75 189 PRO A O 1
ATOM 1489 N N . TRP A 1 190 ? 5.429 9.409 13.834 1.00 86.12 190 TRP A N 1
ATOM 1490 C CA . TRP A 1 190 ? 6.809 9.310 13.374 1.00 86.12 190 TRP A CA 1
ATOM 1491 C C . TRP A 1 190 ? 6.924 8.240 12.286 1.00 86.12 190 TRP A C 1
ATOM 1493 O O . TRP A 1 190 ? 6.303 7.182 12.377 1.00 86.12 190 TRP A O 1
ATOM 1503 N N . GLY A 1 191 ? 7.694 8.533 11.241 1.00 82.88 191 GLY A N 1
ATOM 1504 C CA . GLY A 1 191 ? 7.958 7.605 10.148 1.00 82.88 191 GLY A CA 1
ATOM 1505 C C . GLY A 1 191 ? 9.460 7.396 9.973 1.00 82.88 191 GLY A C 1
ATOM 1506 O O . GLY A 1 191 ? 10.219 8.363 10.094 1.00 82.88 191 GLY A O 1
ATOM 1507 N N . PRO A 1 192 ? 9.913 6.170 9.668 1.00 87.00 192 PRO A N 1
ATOM 1508 C CA . PRO A 1 192 ? 11.287 5.956 9.236 1.00 87.00 192 PRO A CA 1
ATOM 1509 C C . PRO A 1 192 ? 11.564 6.770 7.963 1.00 87.00 192 PRO A C 1
ATOM 1511 O O . PRO A 1 192 ? 10.689 6.950 7.117 1.00 87.00 192 PRO A O 1
ATOM 1514 N N . THR A 1 193 ? 12.783 7.286 7.837 1.00 86.00 193 THR A N 1
ATOM 1515 C CA . THR A 1 193 ? 13.201 8.156 6.733 1.00 86.00 193 THR A CA 1
ATOM 1516 C C . THR A 1 193 ? 14.361 7.550 5.939 1.00 86.00 193 THR A C 1
ATOM 1518 O O . THR A 1 193 ? 14.226 7.313 4.735 1.00 86.00 193 THR A O 1
ATOM 1521 N N . TYR A 1 194 ? 15.485 7.239 6.598 1.00 87.00 194 TYR A N 1
ATOM 1522 C CA . TYR A 1 194 ? 16.731 6.781 5.952 1.00 87.00 194 TYR A CA 1
ATOM 1523 C C . TYR A 1 194 ? 17.190 5.394 6.410 1.00 87.00 194 TYR A C 1
ATOM 1525 O O . TYR A 1 194 ? 18.279 4.951 6.055 1.00 87.00 194 TYR A O 1
ATOM 1533 N N . GLU A 1 195 ? 16.375 4.679 7.180 1.00 89.06 195 GLU A N 1
ATOM 1534 C CA . GLU A 1 195 ? 16.692 3.369 7.745 1.00 89.06 195 GLU A CA 1
ATOM 1535 C C . GLU A 1 195 ? 16.607 2.275 6.663 1.00 89.06 195 GLU A C 1
ATOM 1537 O O . GLU A 1 195 ? 15.702 1.439 6.656 1.00 89.06 195 GLU A O 1
ATOM 1542 N N . ILE A 1 196 ? 17.545 2.289 5.709 1.00 87.38 196 ILE A N 1
ATOM 1543 C CA . ILE A 1 196 ? 17.599 1.363 4.563 1.00 87.38 196 ILE A CA 1
ATOM 1544 C C . ILE A 1 196 ? 17.671 -0.089 5.041 1.00 87.38 196 ILE A C 1
ATOM 1546 O O . ILE A 1 196 ? 16.944 -0.944 4.544 1.00 87.38 196 ILE A O 1
ATOM 1550 N N . HIS A 1 197 ? 18.504 -0.375 6.046 1.00 85.06 197 HIS A N 1
ATOM 1551 C CA . HIS A 1 197 ? 18.641 -1.729 6.589 1.00 85.06 197 HIS A CA 1
ATOM 1552 C C . HIS A 1 197 ? 17.322 -2.283 7.137 1.00 85.06 197 HIS A C 1
ATOM 1554 O O . HIS A 1 197 ? 17.028 -3.462 6.940 1.00 85.06 197 HIS A O 1
ATOM 1560 N N . TRP A 1 198 ? 16.520 -1.438 7.791 1.00 88.38 198 TRP A N 1
ATOM 1561 C CA . TRP A 1 198 ? 15.203 -1.827 8.288 1.00 88.38 198 TRP A CA 1
ATOM 1562 C C . TRP A 1 198 ? 14.254 -2.153 7.132 1.00 88.38 198 TRP A C 1
ATOM 1564 O O . TRP A 1 198 ? 13.645 -3.219 7.132 1.00 88.38 198 TRP A O 1
ATOM 1574 N N . SER A 1 199 ? 14.225 -1.298 6.106 1.00 89.44 199 SER A N 1
ATOM 1575 C CA . SER A 1 199 ? 13.400 -1.484 4.904 1.00 89.44 199 SER A CA 1
ATOM 1576 C C . SER A 1 199 ? 13.743 -2.788 4.169 1.00 89.44 199 SER A C 1
ATOM 1578 O O . SER A 1 199 ? 12.882 -3.617 3.885 1.00 89.44 199 SER A O 1
ATOM 1580 N N . MET A 1 200 ? 15.038 -3.066 3.992 1.00 87.12 200 MET A N 1
ATOM 1581 C CA . MET A 1 200 ? 15.513 -4.314 3.383 1.00 87.12 200 MET A CA 1
ATOM 1582 C C . MET A 1 200 ? 15.167 -5.552 4.220 1.00 87.12 200 MET A C 1
ATOM 1584 O O . MET A 1 200 ? 14.859 -6.612 3.669 1.00 87.12 200 MET A O 1
ATOM 1588 N N . LYS A 1 201 ? 15.233 -5.452 5.554 1.00 87.62 201 LYS A N 1
ATOM 1589 C CA . LYS A 1 201 ? 14.837 -6.545 6.452 1.00 87.62 201 LYS A CA 1
ATOM 1590 C C . LYS A 1 201 ? 13.333 -6.807 6.357 1.00 87.62 201 LYS A C 1
ATOM 1592 O O . LYS A 1 201 ? 12.942 -7.969 6.280 1.00 87.62 201 LYS A O 1
ATOM 1597 N N . GLN A 1 202 ? 12.522 -5.752 6.303 1.00 89.81 202 GLN A N 1
ATOM 1598 C CA . GLN A 1 202 ? 11.080 -5.853 6.098 1.00 89.81 202 GLN A CA 1
ATOM 1599 C C . GLN A 1 202 ? 10.756 -6.535 4.765 1.00 89.81 202 GLN A C 1
ATOM 1601 O O . GLN A 1 202 ? 10.043 -7.532 4.766 1.00 89.81 202 GLN A O 1
ATOM 1606 N N . ALA A 1 203 ? 11.351 -6.103 3.649 1.00 86.62 203 ALA A N 1
ATOM 1607 C CA . ALA A 1 203 ? 11.120 -6.724 2.341 1.00 86.62 203 ALA A CA 1
ATOM 1608 C C . ALA A 1 203 ? 11.426 -8.238 2.334 1.00 86.62 203 ALA A C 1
ATOM 1610 O O . ALA A 1 203 ? 10.677 -9.041 1.773 1.00 86.62 203 ALA A O 1
ATOM 1611 N N . LYS A 1 204 ? 12.500 -8.662 3.018 1.00 84.75 204 LYS A N 1
ATOM 1612 C CA . LYS A 1 204 ? 12.827 -10.090 3.197 1.00 84.75 204 LYS A CA 1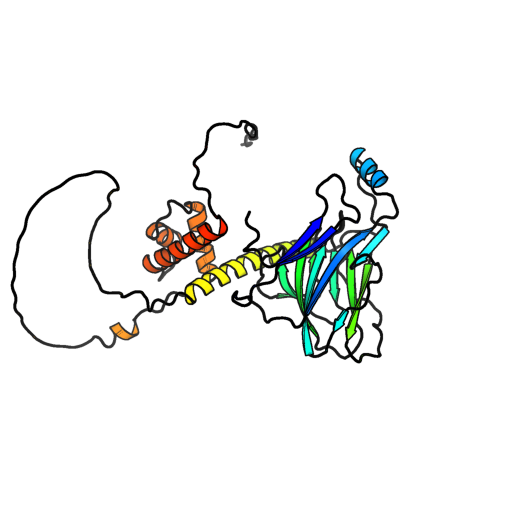
ATOM 1613 C C . LYS A 1 204 ? 11.798 -10.833 4.057 1.00 84.75 204 LYS A C 1
ATOM 1615 O O . LYS A 1 204 ? 11.476 -11.985 3.753 1.00 84.75 204 LYS A O 1
ATOM 1620 N N . ALA A 1 205 ? 11.289 -10.196 5.112 1.00 84.06 205 ALA A N 1
ATOM 1621 C CA . ALA A 1 205 ? 10.240 -10.762 5.955 1.00 84.06 205 ALA A CA 1
ATOM 1622 C C . ALA A 1 205 ? 8.948 -10.974 5.152 1.00 84.06 205 ALA A C 1
ATOM 1624 O O . ALA A 1 205 ? 8.439 -12.090 5.128 1.00 84.06 205 ALA A O 1
ATOM 1625 N N . LEU A 1 206 ? 8.502 -9.975 4.383 1.00 85.62 206 LEU A N 1
ATOM 1626 C CA . LEU A 1 206 ? 7.300 -10.067 3.543 1.00 85.62 206 LEU A CA 1
ATOM 1627 C C . LEU A 1 206 ? 7.349 -11.246 2.564 1.00 85.62 206 LEU A C 1
ATOM 1629 O O . LEU A 1 206 ? 6.390 -12.009 2.449 1.00 85.62 206 LEU A O 1
ATOM 1633 N N . ASN A 1 207 ? 8.490 -11.452 1.904 1.00 78.69 207 ASN A N 1
ATOM 1634 C CA . ASN A 1 207 ? 8.677 -12.599 1.010 1.00 78.69 207 ASN A CA 1
ATOM 1635 C C . ASN A 1 207 ? 8.585 -13.942 1.749 1.00 78.69 207 ASN A C 1
ATOM 1637 O O . ASN A 1 207 ? 8.064 -14.919 1.208 1.00 78.69 207 ASN A O 1
ATOM 1641 N N . SER A 1 208 ? 9.049 -13.988 2.998 1.00 76.50 208 SER A N 1
ATOM 1642 C CA . SER A 1 208 ? 8.928 -15.176 3.846 1.00 76.50 208 SER A CA 1
ATOM 1643 C C . SER A 1 208 ? 7.467 -15.433 4.240 1.00 76.50 208 SER A C 1
ATOM 1645 O O . SER A 1 208 ? 7.013 -16.571 4.140 1.00 76.50 208 SER A O 1
ATOM 1647 N N . LEU A 1 209 ? 6.702 -14.391 4.589 1.00 77.38 209 LEU A N 1
ATOM 1648 C CA . LEU A 1 209 ? 5.281 -14.507 4.957 1.00 77.38 209 LEU A CA 1
ATOM 1649 C C . LEU A 1 209 ? 4.409 -15.024 3.812 1.00 77.38 209 LEU A C 1
ATOM 1651 O O . LEU A 1 209 ? 3.536 -15.860 4.041 1.00 77.38 209 LEU A O 1
ATOM 1655 N N . LYS A 1 210 ? 4.661 -14.572 2.576 1.00 75.75 210 LYS A N 1
ATOM 1656 C CA . LYS A 1 210 ? 3.975 -15.088 1.378 1.00 75.75 210 LYS A CA 1
ATOM 1657 C C . LYS A 1 210 ? 4.208 -16.593 1.204 1.00 75.75 210 LYS A C 1
ATOM 1659 O O . LYS A 1 210 ? 3.278 -17.346 0.932 1.00 75.75 210 LYS A O 1
ATOM 1664 N N . SER A 1 211 ? 5.452 -17.037 1.388 1.00 66.62 211 SER A N 1
ATOM 1665 C CA . SER A 1 211 ? 5.835 -18.448 1.245 1.00 66.62 211 SER A CA 1
ATOM 1666 C C . SER A 1 211 ? 5.173 -19.345 2.299 1.00 66.62 211 SER A C 1
ATOM 1668 O O . SER A 1 211 ? 4.671 -20.427 1.979 1.00 66.62 211 SER A O 1
ATOM 1670 N N . VAL A 1 212 ? 5.105 -18.872 3.548 1.00 64.94 212 VAL A N 1
ATOM 1671 C CA . VAL A 1 212 ? 4.436 -19.591 4.644 1.00 64.94 212 VAL A CA 1
ATOM 1672 C C . VAL A 1 212 ? 2.931 -19.693 4.396 1.00 64.94 212 VAL A C 1
ATOM 1674 O O . VAL A 1 212 ? 2.386 -20.788 4.474 1.00 64.94 212 VAL A O 1
ATOM 1677 N N . GLN A 1 213 ? 2.264 -18.609 3.994 1.00 68.06 213 GLN A N 1
ATOM 1678 C CA . GLN A 1 213 ? 0.817 -18.637 3.752 1.00 68.06 213 GLN A CA 1
ATOM 1679 C C . GLN A 1 213 ? 0.419 -19.572 2.603 1.00 68.06 213 GLN A C 1
ATOM 1681 O O . GLN A 1 213 ? -0.572 -20.293 2.709 1.00 68.06 213 GLN A O 1
ATOM 1686 N N . LEU A 1 214 ? 1.191 -19.593 1.512 1.00 66.38 214 LEU A N 1
ATOM 1687 C CA . LEU A 1 214 ? 0.977 -20.537 0.409 1.00 66.38 214 LEU A CA 1
ATOM 1688 C C . LEU A 1 214 ? 1.129 -21.988 0.875 1.00 66.38 214 LEU A C 1
ATOM 1690 O O . LEU A 1 214 ? 0.365 -22.864 0.467 1.00 66.38 214 LEU A O 1
ATOM 1694 N N . THR A 1 215 ? 2.099 -22.227 1.755 1.00 65.12 215 THR A N 1
ATOM 1695 C CA . THR A 1 215 ? 2.322 -23.533 2.369 1.00 65.12 215 THR A CA 1
ATOM 1696 C C . THR A 1 215 ? 1.132 -23.945 3.238 1.00 65.12 215 THR A C 1
ATOM 1698 O O . THR A 1 215 ? 0.616 -25.051 3.080 1.00 65.12 215 THR A O 1
ATOM 1701 N N . ASP A 1 216 ? 0.647 -23.054 4.101 1.00 65.94 216 ASP A N 1
ATOM 1702 C CA . ASP A 1 216 ? -0.478 -23.329 4.998 1.00 65.94 216 ASP A CA 1
ATOM 1703 C C . ASP A 1 216 ? -1.788 -23.513 4.224 1.00 65.94 216 ASP A C 1
ATOM 1705 O O . ASP A 1 216 ? -2.559 -24.421 4.522 1.00 65.94 216 ASP A O 1
ATOM 1709 N N . GLN A 1 217 ? -2.017 -22.732 3.164 1.00 65.56 217 GLN A N 1
ATOM 1710 C CA . GLN A 1 217 ? -3.165 -22.915 2.275 1.00 65.56 217 GLN A CA 1
ATOM 1711 C C . GLN A 1 217 ? -3.119 -24.274 1.564 1.00 65.56 217 GLN A C 1
ATOM 1713 O O . GLN A 1 217 ? -4.141 -24.951 1.435 1.00 65.56 217 GLN A O 1
ATOM 1718 N N . PHE A 1 218 ? -1.936 -24.701 1.118 1.00 67.94 218 PHE A N 1
ATOM 1719 C CA . PHE A 1 218 ? -1.753 -26.023 0.530 1.00 67.94 218 PHE A CA 1
ATOM 1720 C C . PHE A 1 218 ? -2.021 -27.149 1.538 1.00 67.94 218 PHE A C 1
ATOM 1722 O O . PHE A 1 218 ? -2.704 -28.121 1.207 1.00 67.94 218 PHE A O 1
ATOM 1729 N N . ILE A 1 219 ? -1.532 -27.003 2.772 1.00 66.38 219 ILE A N 1
ATOM 1730 C CA . ILE A 1 219 ? -1.780 -27.948 3.868 1.00 66.38 219 ILE A CA 1
ATOM 1731 C C . ILE A 1 219 ? -3.277 -28.003 4.211 1.00 66.38 219 ILE A C 1
ATOM 1733 O O . ILE A 1 219 ? -3.827 -29.099 4.304 1.00 66.38 219 ILE A O 1
ATOM 1737 N N . ALA A 1 220 ? -3.953 -26.855 4.311 1.00 61.03 220 ALA A N 1
ATOM 1738 C CA . ALA A 1 220 ? -5.379 -26.758 4.627 1.00 61.03 220 ALA A CA 1
ATOM 1739 C C . ALA A 1 220 ? -6.270 -27.414 3.556 1.00 61.03 220 ALA A C 1
ATOM 1741 O O . ALA A 1 220 ? -7.160 -28.197 3.889 1.00 61.03 220 ALA A O 1
ATOM 1742 N N . MET A 1 221 ? -5.975 -27.214 2.262 1.00 60.25 221 MET A N 1
ATOM 1743 C CA . MET A 1 221 ? -6.622 -27.979 1.178 1.00 60.25 221 MET A CA 1
ATOM 1744 C C . MET A 1 221 ? -6.394 -29.492 1.326 1.00 60.25 221 MET A C 1
ATOM 1746 O O . MET A 1 221 ? -7.189 -30.315 0.869 1.00 60.25 221 MET A O 1
ATOM 1750 N N . GLY A 1 222 ? -5.278 -29.879 1.942 1.00 56.12 222 GLY A N 1
ATOM 1751 C CA . GLY A 1 222 ? -4.965 -31.259 2.261 1.00 56.12 222 GLY A CA 1
ATOM 1752 C C . GLY A 1 222 ? -5.870 -31.864 3.336 1.00 56.12 222 GLY A C 1
ATOM 1753 O O . GLY A 1 222 ? -6.124 -33.067 3.259 1.00 56.12 222 GLY A O 1
ATOM 1754 N N . GLU A 1 223 ? -6.358 -31.066 4.282 1.00 53.00 223 GLU A N 1
ATOM 1755 C CA . GLU A 1 223 ? -7.225 -31.494 5.385 1.00 53.00 223 GLU A CA 1
ATOM 1756 C C . GLU A 1 223 ? -8.710 -31.550 4.990 1.00 53.00 223 GLU A C 1
ATOM 1758 O O . GLU A 1 223 ? -9.437 -32.425 5.459 1.00 53.00 223 GLU A O 1
ATOM 1763 N N . GLU A 1 224 ? -9.148 -30.671 4.082 1.00 46.75 224 GLU A N 1
ATOM 1764 C CA . GLU A 1 224 ? -10.526 -30.623 3.569 1.00 46.75 224 GLU A CA 1
ATOM 1765 C C . GLU A 1 224 ? -10.876 -31.854 2.709 1.00 46.75 224 GLU A C 1
ATOM 1767 O O . GLU A 1 224 ? -11.997 -32.360 2.753 1.00 46.75 224 GLU A O 1
ATOM 1772 N N . VAL A 1 225 ? -9.888 -32.426 2.010 1.00 44.03 225 VAL A N 1
ATOM 1773 C CA . VAL A 1 225 ? -9.999 -33.746 1.364 1.00 44.03 225 VAL A CA 1
ATOM 1774 C C . VAL A 1 225 ? -9.802 -34.836 2.427 1.00 44.03 225 VAL A C 1
ATOM 1776 O O . VAL A 1 225 ? -8.739 -35.464 2.511 1.00 44.03 225 VAL A O 1
ATOM 1779 N N . ARG A 1 226 ? -10.808 -35.032 3.291 1.00 38.72 226 ARG A N 1
ATOM 1780 C CA . ARG A 1 226 ? -10.807 -36.104 4.295 1.00 38.72 226 ARG A CA 1
ATOM 1781 C C . ARG A 1 226 ? -10.936 -37.466 3.619 1.00 38.72 226 ARG A C 1
ATOM 1783 O O . ARG A 1 226 ? -11.880 -37.752 2.898 1.00 38.72 226 ARG A O 1
ATOM 1790 N N . ILE A 1 227 ? -9.982 -38.331 3.939 1.00 39.19 227 ILE A N 1
ATOM 1791 C CA . ILE A 1 227 ? -9.953 -39.762 3.634 1.00 39.19 227 ILE A CA 1
ATOM 1792 C C . ILE A 1 227 ? -10.990 -40.477 4.525 1.00 39.19 227 ILE A C 1
ATOM 1794 O O . ILE A 1 227 ? -10.647 -41.211 5.445 1.00 39.19 227 ILE A O 1
ATOM 1798 N N . THR A 1 228 ? -12.269 -40.183 4.329 1.00 41.97 228 THR A N 1
ATOM 1799 C CA . THR A 1 228 ? -13.331 -41.195 4.441 1.00 41.97 228 THR A CA 1
ATOM 1800 C C . THR A 1 228 ? -13.555 -41.880 3.091 1.00 41.97 228 THR A C 1
ATOM 1802 O O . THR A 1 228 ? -14.221 -42.902 3.038 1.00 41.97 228 THR A O 1
ATOM 1805 N N . ASP A 1 229 ? -12.923 -41.365 2.031 1.00 37.94 229 ASP A N 1
ATOM 1806 C CA . ASP A 1 229 ? -13.086 -41.823 0.648 1.00 37.94 229 ASP A CA 1
ATOM 1807 C C . ASP A 1 229 ? -11.970 -42.778 0.179 1.00 37.94 229 ASP A C 1
ATOM 1809 O O . ASP A 1 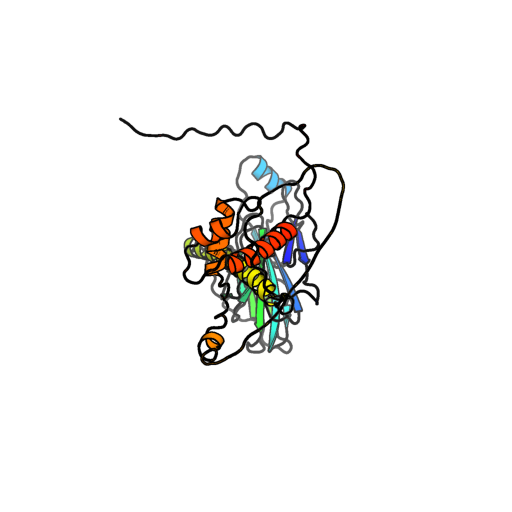229 ? -11.828 -43.026 -1.016 1.00 37.94 229 ASP A O 1
ATOM 1813 N N . PHE A 1 230 ? -11.140 -43.299 1.091 1.00 43.19 230 PHE A N 1
ATOM 1814 C CA . PHE A 1 230 ? -10.248 -44.414 0.763 1.00 43.19 230 PHE A CA 1
ATOM 1815 C C . PHE A 1 230 ? -10.558 -45.585 1.677 1.00 43.19 230 PHE A C 1
ATOM 1817 O O . PHE A 1 230 ? -10.084 -45.644 2.816 1.00 43.19 230 PHE A O 1
ATOM 1824 N N . ASP A 1 231 ? -11.308 -46.536 1.136 1.00 31.19 231 ASP A N 1
ATOM 1825 C CA . ASP A 1 231 ? -11.282 -47.901 1.623 1.00 31.19 231 ASP A CA 1
ATOM 1826 C C . ASP A 1 231 ? -9.845 -48.416 1.516 1.00 31.19 231 ASP A C 1
ATOM 1828 O O . ASP A 1 231 ? -9.304 -48.658 0.436 1.00 31.19 231 ASP A O 1
ATOM 1832 N N . VAL A 1 232 ? -9.197 -48.552 2.672 1.00 42.66 232 VAL A N 1
ATOM 1833 C CA . VAL A 1 232 ? -8.017 -49.401 2.825 1.00 42.66 232 VAL A CA 1
ATOM 1834 C C . VAL A 1 232 ? -8.541 -50.828 2.948 1.00 42.66 232 VAL A C 1
ATOM 1836 O O . VAL A 1 232 ? -8.564 -51.410 4.030 1.00 42.66 232 VAL A O 1
ATOM 1839 N N . SER A 1 233 ? -9.030 -51.361 1.834 1.00 33.44 233 SER A N 1
ATOM 1840 C CA . SER A 1 233 ? -9.232 -52.794 1.661 1.00 33.44 233 SER A CA 1
ATOM 1841 C C . SER A 1 233 ? -7.955 -53.343 1.042 1.00 33.44 233 SER A C 1
ATOM 1843 O O . SER A 1 233 ? -7.505 -52.865 0.003 1.00 33.44 233 SER A O 1
ATOM 1845 N N . GLY A 1 234 ? -7.325 -54.260 1.769 1.00 33.34 234 GLY A N 1
ATOM 1846 C CA . GLY A 1 234 ? -6.018 -54.812 1.456 1.00 33.34 234 GLY A CA 1
ATOM 1847 C C . GLY A 1 234 ? -5.939 -55.537 0.115 1.00 33.34 234 GLY A C 1
ATOM 1848 O O . GLY A 1 234 ? -6.935 -55.974 -0.454 1.00 33.34 234 GLY A O 1
ATOM 1849 N N . GLY A 1 235 ? -4.699 -55.676 -0.326 1.00 29.31 235 GLY A N 1
ATOM 1850 C CA . GLY A 1 235 ? -4.269 -56.491 -1.446 1.00 29.31 235 GLY A CA 1
ATOM 1851 C C . GLY A 1 235 ? -2.765 -56.325 -1.558 1.00 29.31 235 GLY A C 1
ATOM 1852 O O . GLY A 1 235 ? -2.300 -55.334 -2.118 1.00 29.31 235 GLY A O 1
ATOM 1853 N N . ASP A 1 236 ? -2.029 -57.230 -0.915 1.00 43.44 236 ASP A N 1
ATOM 1854 C CA . ASP A 1 236 ? -0.651 -57.526 -1.287 1.00 43.44 236 ASP A CA 1
ATOM 1855 C C . ASP A 1 236 ? -0.653 -57.857 -2.779 1.00 43.44 236 ASP A C 1
ATOM 1857 O O . ASP A 1 236 ? -1.219 -58.872 -3.162 1.00 43.44 236 ASP A O 1
ATOM 1861 N N . ASP A 1 237 ? -0.059 -57.000 -3.604 1.00 35.25 237 ASP A N 1
ATOM 1862 C CA . ASP A 1 237 ? 0.352 -57.367 -4.953 1.00 35.25 237 ASP A CA 1
ATOM 1863 C C . ASP A 1 237 ? 1.713 -56.726 -5.223 1.00 35.25 237 ASP A C 1
ATOM 1865 O O . ASP A 1 237 ? 1.887 -55.510 -5.366 1.00 35.25 237 ASP A O 1
ATOM 1869 N N . ASP A 1 238 ? 2.677 -57.632 -5.176 1.00 36.03 238 ASP A N 1
ATOM 1870 C CA . ASP A 1 238 ? 4.063 -57.537 -5.573 1.00 36.03 238 ASP A CA 1
ATOM 1871 C C . ASP A 1 238 ? 4.189 -57.156 -7.062 1.00 36.03 238 ASP A C 1
ATOM 1873 O O . ASP A 1 238 ? 3.322 -57.458 -7.880 1.00 36.03 238 ASP A O 1
ATOM 1877 N N . ASP A 1 239 ? 5.279 -56.464 -7.385 1.00 36.38 239 ASP A N 1
ATOM 1878 C CA . ASP A 1 239 ? 5.856 -56.258 -8.716 1.00 36.38 239 ASP A CA 1
ATOM 1879 C C . ASP A 1 239 ? 4.932 -56.217 -9.952 1.00 36.38 239 ASP A C 1
ATOM 1881 O O . ASP A 1 239 ? 4.653 -57.222 -10.604 1.00 36.38 239 ASP A O 1
ATOM 1885 N N . ARG A 1 240 ? 4.639 -54.996 -10.429 1.00 33.09 240 ARG A N 1
ATOM 1886 C CA . ARG A 1 240 ? 4.505 -54.736 -11.874 1.00 33.09 240 ARG A CA 1
ATOM 1887 C C . ARG A 1 240 ? 4.897 -53.310 -12.249 1.00 33.09 240 ARG A C 1
ATOM 1889 O O . ARG A 1 240 ? 4.102 -52.372 -12.274 1.00 33.09 240 ARG A O 1
ATOM 1896 N N . VAL A 1 241 ? 6.181 -53.175 -12.568 1.00 30.31 241 VAL A N 1
ATOM 1897 C CA . VAL A 1 241 ? 6.631 -52.273 -13.633 1.00 30.31 241 VAL A CA 1
ATOM 1898 C C . VAL A 1 241 ? 6.027 -52.779 -14.955 1.00 30.31 241 VAL A C 1
ATOM 1900 O O . VAL A 1 241 ? 5.738 -53.969 -15.068 1.00 30.31 241 VAL A O 1
ATOM 1903 N N . SER A 1 242 ? 5.876 -51.860 -15.915 1.00 31.41 242 SER A N 1
ATOM 1904 C CA . SER A 1 242 ? 5.547 -52.055 -17.339 1.00 31.41 242 SER A CA 1
ATOM 1905 C C . SER A 1 242 ? 4.082 -51.826 -17.720 1.00 31.41 242 SER A C 1
ATOM 1907 O O . SER A 1 242 ? 3.172 -52.262 -17.030 1.00 31.41 242 SER A O 1
ATOM 1909 N N . GLU A 1 243 ? 3.721 -51.223 -18.846 1.00 30.27 243 GLU A N 1
ATOM 1910 C CA . GLU A 1 243 ? 4.401 -50.528 -19.949 1.00 30.27 243 GLU A CA 1
ATOM 1911 C C . GLU A 1 243 ? 3.236 -50.233 -20.905 1.00 30.27 243 GLU A C 1
ATOM 1913 O O . GLU A 1 243 ? 2.344 -51.066 -21.081 1.00 30.27 243 GLU A O 1
ATOM 1918 N N . TRP A 1 244 ? 3.148 -49.024 -21.436 1.00 27.55 244 TRP A N 1
ATOM 1919 C CA . TRP A 1 244 ? 2.138 -48.686 -22.430 1.00 27.55 244 TRP A CA 1
ATOM 1920 C C . TRP A 1 244 ? 2.726 -49.057 -23.790 1.00 27.55 244 TRP A C 1
ATOM 1922 O O . TRP A 1 244 ? 3.608 -48.351 -24.240 1.00 27.55 244 TRP A O 1
ATOM 1932 N N . GLU A 1 245 ? 2.296 -50.166 -24.405 1.00 29.30 245 GLU A N 1
ATOM 1933 C CA . GLU A 1 245 ? 2.088 -50.308 -25.860 1.00 29.30 245 GLU A CA 1
ATOM 1934 C C . GLU A 1 245 ? 1.708 -51.750 -26.289 1.00 29.30 245 GLU A C 1
ATOM 1936 O O . GLU A 1 245 ? 2.232 -52.733 -25.784 1.00 29.30 245 GLU A O 1
ATOM 1941 N N . VAL A 1 246 ? 0.802 -51.809 -27.280 1.00 28.19 246 VAL A N 1
ATOM 1942 C CA . VAL A 1 246 ? 0.437 -52.894 -28.229 1.00 28.19 246 VAL A CA 1
ATOM 1943 C C . VAL A 1 246 ? -0.254 -54.199 -27.754 1.00 28.19 246 VAL A C 1
ATOM 1945 O O . VAL A 1 246 ? 0.368 -55.133 -27.278 1.00 28.19 246 VAL A O 1
ATOM 1948 N N . GLY A 1 247 ? -1.557 -54.304 -28.065 1.00 25.64 247 GLY A N 1
ATOM 1949 C CA . GLY A 1 247 ? -2.088 -55.267 -29.052 1.00 25.64 247 GLY A CA 1
ATOM 1950 C C . GLY A 1 247 ? -2.265 -56.771 -28.735 1.00 25.64 247 GLY A C 1
ATOM 1951 O O . GLY A 1 247 ? -1.299 -57.515 -28.691 1.00 25.64 247 GLY A O 1
ATOM 1952 N N . VAL A 1 248 ? -3.537 -57.201 -28.830 1.00 27.02 248 VAL A N 1
ATOM 1953 C CA . VAL A 1 248 ? -4.039 -58.456 -29.459 1.00 27.02 248 VAL A CA 1
ATOM 1954 C C . VAL A 1 248 ? -4.073 -59.772 -28.636 1.00 27.02 248 VAL A C 1
ATOM 1956 O O . VAL A 1 248 ? -3.097 -60.496 -28.526 1.00 27.02 248 VAL A O 1
ATOM 1959 N N . ASP A 1 249 ? -5.303 -60.075 -28.190 1.00 23.92 249 ASP A N 1
ATOM 1960 C CA . ASP A 1 249 ? -6.131 -61.295 -28.373 1.00 23.92 249 ASP A CA 1
ATOM 1961 C C . ASP A 1 249 ? -5.900 -62.641 -27.634 1.00 23.92 249 ASP A C 1
ATOM 1963 O O . ASP A 1 249 ? -4.823 -63.224 -27.588 1.00 23.92 249 ASP A O 1
ATOM 1967 N N . SER A 1 250 ? -7.063 -63.191 -27.245 1.00 25.89 250 SER A N 1
ATOM 1968 C CA . SER A 1 250 ? -7.479 -64.599 -27.104 1.00 25.89 250 SER A CA 1
ATOM 1969 C C . SER A 1 250 ? -7.115 -65.458 -25.868 1.00 25.89 250 SER A C 1
ATOM 1971 O O . SER A 1 250 ? -5.991 -65.905 -25.688 1.00 25.89 250 SER A O 1
ATOM 1973 N N . GLY A 1 251 ? -8.169 -65.856 -25.126 1.00 24.27 251 GLY A N 1
ATOM 1974 C CA . GLY A 1 251 ? -8.452 -67.283 -24.861 1.00 24.27 251 GLY A CA 1
ATOM 1975 C C . GLY A 1 251 ? -8.378 -67.835 -23.421 1.00 24.27 251 GLY A C 1
ATOM 1976 O O . GLY A 1 251 ? -7.294 -68.012 -22.893 1.00 24.27 251 GLY A O 1
ATOM 1977 N N . GLY A 1 252 ? -9.543 -68.251 -22.882 1.00 24.11 252 GLY A N 1
ATOM 1978 C CA . GLY A 1 252 ? -9.772 -69.460 -22.044 1.00 24.11 252 GLY A CA 1
ATOM 1979 C C . GLY A 1 252 ? -9.226 -69.478 -20.598 1.00 24.11 252 GLY A C 1
ATOM 1980 O O . GLY A 1 252 ? -8.025 -69.473 -20.400 1.00 24.11 252 GLY A O 1
ATOM 1981 N N . ALA A 1 253 ? -10.032 -69.420 -19.528 1.00 26.95 253 ALA A N 1
ATOM 1982 C CA . ALA A 1 253 ? -10.971 -70.418 -18.968 1.00 26.95 253 ALA A CA 1
ATOM 1983 C C . ALA A 1 253 ? -10.402 -71.281 -17.809 1.00 26.95 253 ALA A C 1
ATOM 1985 O O . ALA A 1 253 ? -9.466 -72.047 -18.000 1.00 26.95 253 ALA A O 1
ATOM 1986 N N . SER A 1 254 ? -11.131 -71.251 -16.675 1.00 27.06 254 SER A N 1
ATOM 1987 C CA . SER A 1 254 ? -11.265 -72.273 -15.602 1.00 27.06 254 SER A CA 1
ATOM 1988 C C . SER A 1 254 ? -10.035 -72.622 -14.737 1.00 27.06 254 SER A C 1
ATOM 1990 O O . SER A 1 254 ? -8.924 -72.665 -15.228 1.00 27.06 254 SER A O 1
ATOM 1992 N N . GLY A 1 255 ? -10.141 -72.943 -13.445 1.00 25.52 255 GLY A N 1
ATOM 1993 C CA . GLY A 1 255 ? -11.279 -73.014 -12.530 1.00 25.52 255 GLY A CA 1
ATOM 1994 C C . GLY A 1 255 ? -10.888 -73.694 -11.200 1.00 25.52 255 GLY A C 1
ATOM 1995 O O . GLY A 1 255 ? -9.957 -74.489 -11.182 1.00 25.52 255 GLY A O 1
ATOM 1996 N N . GLY A 1 256 ? -11.655 -73.399 -10.138 1.00 25.17 256 GLY A N 1
ATOM 1997 C CA . GLY A 1 256 ? -11.821 -74.184 -8.894 1.00 25.17 256 GLY A CA 1
ATOM 1998 C C . GLY A 1 256 ? -10.659 -74.191 -7.886 1.00 25.17 256 GLY A C 1
ATOM 1999 O O . GLY A 1 256 ? -9.513 -74.016 -8.260 1.00 25.17 256 GLY A O 1
ATOM 2000 N N . ALA A 1 257 ? -10.817 -74.480 -6.595 1.00 26.44 257 ALA A N 1
ATOM 2001 C CA . ALA A 1 257 ? -11.902 -74.496 -5.603 1.00 26.44 257 ALA A CA 1
ATOM 2002 C C . ALA A 1 257 ? -11.331 -75.242 -4.372 1.00 26.44 257 ALA A C 1
ATOM 2004 O O . ALA A 1 257 ? -10.572 -76.192 -4.545 1.00 26.44 257 ALA A O 1
ATOM 2005 N N . GLY A 1 258 ? -11.762 -74.872 -3.161 1.00 25.12 258 GLY A N 1
ATOM 2006 C CA . GLY A 1 258 ? -11.539 -75.622 -1.911 1.00 25.12 258 GLY A CA 1
ATOM 2007 C C . GLY A 1 258 ? -10.594 -74.889 -0.950 1.00 25.12 258 GLY A C 1
ATOM 2008 O O . GLY A 1 258 ? -9.499 -74.521 -1.342 1.00 25.12 258 GLY A O 1
ATOM 2009 N N . GLY A 1 259 ? -10.935 -74.573 0.298 1.00 25.89 259 GLY A N 1
ATOM 2010 C CA . GLY A 1 259 ? -12.015 -75.054 1.158 1.00 25.89 259 GLY A CA 1
ATOM 2011 C C . GLY A 1 259 ? -11.421 -75.655 2.437 1.00 25.89 259 GLY A C 1
ATOM 2012 O O . GLY A 1 259 ? -10.588 -76.544 2.335 1.00 25.89 259 GLY A O 1
ATOM 2013 N N . GLU A 1 260 ? -11.917 -75.179 3.587 1.00 28.89 260 GLU A N 1
ATOM 2014 C CA . GLU A 1 260 ? -11.823 -75.759 4.950 1.00 28.89 260 GLU A CA 1
ATOM 2015 C C . GLU A 1 260 ? -10.532 -75.450 5.742 1.00 28.89 260 GLU A C 1
ATOM 2017 O O . GLU A 1 260 ? -9.427 -75.800 5.354 1.00 28.89 260 GLU A O 1
ATOM 2022 N N . ALA A 1 261 ? -10.589 -74.548 6.732 1.00 29.25 261 ALA A N 1
ATOM 2023 C CA . ALA A 1 261 ? -11.100 -74.701 8.109 1.00 29.25 261 ALA A CA 1
ATOM 2024 C C . ALA A 1 261 ? -10.079 -75.383 9.036 1.00 29.25 261 ALA A C 1
ATOM 2026 O O . ALA A 1 261 ? -9.822 -76.566 8.888 1.00 29.25 261 ALA A O 1
ATOM 2027 N N . ASP A 1 262 ? -9.543 -74.660 10.024 1.00 27.30 262 ASP A N 1
ATOM 2028 C CA . ASP A 1 262 ? -9.922 -74.905 11.418 1.00 27.30 262 ASP A CA 1
ATOM 2029 C C . ASP A 1 262 ? -9.429 -73.789 12.358 1.00 27.30 262 ASP A C 1
ATOM 2031 O O . ASP A 1 262 ? -8.579 -72.954 12.056 1.00 27.30 262 ASP A O 1
ATOM 2035 N N . SER A 1 263 ? -10.100 -73.795 13.490 1.00 28.27 263 SER A N 1
ATOM 2036 C CA . SER A 1 263 ? -10.205 -72.913 14.625 1.00 28.27 263 SER A CA 1
ATOM 2037 C C . SER A 1 263 ? -8.967 -72.739 15.519 1.00 28.27 263 SER A C 1
ATOM 2039 O O . SER A 1 263 ? -8.100 -73.597 15.628 1.00 28.27 263 SER A O 1
ATOM 2041 N N . ALA A 1 264 ? -9.020 -71.628 16.270 1.00 29.14 264 ALA A N 1
ATOM 2042 C CA . ALA A 1 264 ? -8.892 -71.562 17.734 1.00 29.14 264 ALA A CA 1
ATOM 2043 C C . ALA A 1 264 ? -7.781 -70.638 18.279 1.00 29.14 264 ALA A C 1
ATOM 2045 O O . ALA A 1 264 ? -6.612 -70.989 18.285 1.00 29.14 264 ALA A O 1
ATOM 2046 N N . LEU A 1 265 ? -8.256 -69.537 18.897 1.00 29.42 265 LEU A N 1
ATOM 2047 C CA . LEU A 1 265 ? -7.793 -68.931 20.165 1.00 29.42 265 LEU A CA 1
ATOM 2048 C C . LEU A 1 265 ? -6.377 -68.301 20.181 1.00 29.42 265 LEU A C 1
ATOM 2050 O O . LEU A 1 265 ? -5.413 -68.914 19.770 1.00 29.42 265 LEU A O 1
ATOM 2054 N N . ARG A 1 266 ? -6.080 -67.137 20.767 1.00 32.88 266 ARG A N 1
ATOM 2055 C CA . ARG A 1 266 ? -6.776 -65.997 21.390 1.00 32.88 266 ARG A CA 1
ATOM 2056 C C . ARG A 1 266 ? -5.650 -65.023 21.818 1.00 32.88 266 ARG A C 1
ATOM 2058 O O . ARG A 1 266 ? -4.572 -65.483 22.169 1.00 32.88 266 ARG A O 1
ATOM 2065 N N . ALA A 1 267 ? -5.995 -63.736 21.929 1.00 31.48 267 ALA A N 1
ATOM 2066 C CA . ALA A 1 267 ? -5.326 -62.679 22.711 1.00 31.48 267 ALA A CA 1
ATOM 2067 C C . ALA A 1 267 ? -4.031 -62.038 22.155 1.00 31.48 267 ALA A C 1
ATOM 2069 O O . ALA A 1 267 ? -2.934 -62.510 22.413 1.00 31.48 267 ALA A O 1
ATOM 2070 N N . ASP A 1 268 ? -4.161 -60.897 21.469 1.00 36.50 268 ASP A N 1
ATOM 2071 C CA . ASP A 1 268 ? -3.900 -59.546 22.022 1.00 36.50 268 ASP A CA 1
ATOM 2072 C C . ASP A 1 268 ? -3.928 -58.509 20.876 1.00 36.50 268 ASP A C 1
ATOM 2074 O O . ASP A 1 268 ? -2.903 -58.160 20.303 1.00 36.50 268 ASP A O 1
ATOM 2078 N N . ASP A 1 269 ? -5.121 -58.037 20.494 1.00 38.09 269 ASP A N 1
ATOM 2079 C CA . ASP A 1 269 ? -5.296 -56.969 19.481 1.00 38.09 269 ASP A CA 1
ATOM 2080 C C . ASP A 1 269 ? -5.652 -55.611 20.133 1.00 38.09 269 ASP A C 1
ATOM 2082 O O . ASP A 1 269 ? -5.880 -54.588 19.485 1.00 38.09 269 ASP A O 1
ATOM 2086 N N . SER A 1 270 ? -5.690 -55.557 21.466 1.00 42.03 270 SER A N 1
ATOM 2087 C CA . SER A 1 270 ? -6.017 -54.336 22.214 1.00 42.03 270 SER A CA 1
ATOM 2088 C C . SER A 1 270 ? -4.857 -53.338 22.281 1.00 42.03 270 SER A C 1
ATOM 2090 O O . SER A 1 270 ? -5.087 -52.136 22.396 1.00 42.03 270 SER A O 1
ATOM 2092 N N . SER A 1 271 ? -3.615 -53.813 22.179 1.00 38.22 271 SER A N 1
ATOM 2093 C CA . SER A 1 271 ? -2.400 -52.991 22.241 1.00 38.22 271 SER A CA 1
ATOM 2094 C C . SER A 1 271 ? -1.974 -52.451 20.861 1.00 38.22 271 SER A C 1
ATOM 2096 O O . SER A 1 271 ? -1.490 -51.322 20.758 1.00 38.22 271 SER A O 1
ATOM 2098 N N . ILE A 1 272 ? -2.252 -53.187 19.776 1.00 42.78 272 ILE A N 1
ATOM 2099 C CA . ILE A 1 272 ? -1.939 -52.796 18.384 1.00 42.78 272 ILE A CA 1
ATOM 2100 C C . ILE A 1 272 ? -2.953 -51.781 17.821 1.00 42.78 272 ILE A C 1
ATOM 2102 O O . ILE A 1 272 ? -2.631 -50.970 16.949 1.00 42.78 272 ILE A O 1
ATOM 2106 N N . THR A 1 273 ? -4.173 -51.742 18.360 1.00 45.03 273 THR A N 1
ATOM 2107 C CA . THR A 1 273 ? -5.226 -50.834 17.883 1.00 45.03 273 THR A CA 1
ATOM 2108 C C . THR A 1 273 ? -5.093 -49.392 18.386 1.00 45.03 273 THR A C 1
ATOM 2110 O O . THR A 1 273 ? -5.576 -48.492 17.702 1.00 45.03 273 THR A O 1
ATOM 2113 N N . LEU A 1 274 ? -4.393 -49.127 19.498 1.00 41.34 274 LEU A N 1
ATOM 2114 C CA . LEU A 1 274 ? -4.148 -47.755 19.986 1.00 41.34 274 LEU A CA 1
ATOM 2115 C C . LEU A 1 274 ? -2.923 -47.089 19.329 1.00 41.34 274 LEU A C 1
ATOM 2117 O O . LEU A 1 274 ? -2.828 -45.865 19.283 1.00 41.34 274 LEU A O 1
ATOM 2121 N N . LEU A 1 275 ? -2.034 -47.888 18.730 1.00 38.91 275 LEU A N 1
ATOM 2122 C CA . LEU A 1 275 ? -0.998 -47.423 17.801 1.00 38.91 275 LEU A CA 1
ATOM 2123 C C . LEU A 1 275 ? -1.540 -47.215 16.374 1.00 38.91 275 LEU A C 1
ATOM 2125 O O . LEU A 1 275 ? -0.758 -46.947 15.458 1.00 38.91 275 LEU A O 1
ATOM 2129 N N . LYS A 1 276 ? -2.868 -47.296 16.156 1.00 41.56 276 LYS A N 1
ATOM 2130 C CA . LYS A 1 276 ? -3.512 -46.940 14.880 1.00 41.56 276 LYS A CA 1
ATOM 2131 C C . LYS A 1 276 ? -3.269 -45.465 14.563 1.00 41.56 276 LYS A C 1
ATOM 2133 O O . LYS A 1 276 ? -4.063 -44.590 14.885 1.00 41.56 276 LYS A O 1
ATOM 2138 N N . ARG A 1 277 ? -2.160 -45.252 13.851 1.00 44.22 277 ARG A N 1
ATOM 2139 C CA . ARG A 1 277 ? -1.732 -44.051 13.133 1.00 44.22 277 ARG A CA 1
ATOM 2140 C C . ARG A 1 277 ? -1.863 -42.775 13.955 1.00 44.22 277 ARG A C 1
ATOM 2142 O O . ARG A 1 277 ? -2.833 -42.032 13.809 1.00 44.22 277 ARG A O 1
ATOM 2149 N N . ILE A 1 278 ? -0.787 -42.432 14.664 1.00 45.91 278 ILE A N 1
ATOM 2150 C CA . ILE A 1 278 ? -0.418 -41.019 14.795 1.00 45.91 278 ILE A CA 1
ATOM 2151 C C . ILE A 1 278 ? -0.339 -40.485 13.361 1.00 45.91 278 ILE A C 1
ATOM 2153 O O . ILE A 1 278 ? 0.556 -40.839 12.593 1.00 45.91 278 ILE A O 1
ATOM 2157 N N . ARG A 1 279 ? -1.370 -39.747 12.943 1.00 60.97 279 ARG A N 1
ATOM 2158 C CA . ARG A 1 279 ? -1.459 -39.210 11.587 1.00 60.97 279 ARG A CA 1
ATOM 2159 C C . ARG A 1 279 ? -0.347 -38.182 11.439 1.00 60.97 279 ARG A C 1
ATOM 2161 O O . ARG A 1 279 ? -0.254 -37.259 12.243 1.00 60.97 279 ARG A O 1
ATOM 2168 N N . LEU A 1 280 ? 0.491 -38.347 10.420 1.00 73.25 280 LEU A N 1
ATOM 2169 C CA . LEU A 1 280 ? 1.501 -37.352 10.090 1.00 73.25 280 LEU A CA 1
ATOM 2170 C C . LEU A 1 280 ? 0.796 -36.040 9.726 1.00 73.25 280 LEU A C 1
ATOM 2172 O O . LEU A 1 280 ? 0.030 -35.989 8.762 1.00 73.25 280 LEU A O 1
ATOM 2176 N N . VAL A 1 281 ? 1.082 -34.983 10.481 1.00 76.56 281 VAL A N 1
ATOM 2177 C CA . VAL A 1 281 ? 0.633 -33.627 10.168 1.00 76.56 281 VAL A CA 1
ATOM 2178 C C . VAL A 1 281 ? 1.686 -32.969 9.285 1.00 76.56 281 VAL A C 1
ATOM 2180 O O . VAL A 1 281 ? 2.852 -32.852 9.666 1.00 76.56 281 VAL A O 1
ATOM 2183 N N . TRP A 1 282 ? 1.283 -32.534 8.093 1.00 77.56 282 TRP A N 1
ATOM 2184 C CA . TRP A 1 282 ? 2.146 -31.738 7.229 1.00 77.56 282 TRP A CA 1
ATOM 2185 C C . TRP A 1 282 ? 2.299 -30.342 7.822 1.00 77.56 282 TRP A C 1
ATOM 2187 O O . TRP A 1 282 ? 1.409 -29.517 7.689 1.00 77.56 282 TRP A O 1
ATOM 2197 N N . THR A 1 283 ? 3.421 -30.081 8.487 1.00 78.06 283 THR A N 1
ATOM 2198 C CA . THR A 1 283 ? 3.770 -28.738 8.965 1.00 78.06 283 THR A CA 1
ATOM 2199 C C . THR A 1 283 ? 4.387 -27.909 7.844 1.00 78.06 283 THR A C 1
ATOM 2201 O O . THR A 1 283 ? 4.918 -28.459 6.870 1.00 78.06 283 THR A O 1
ATOM 2204 N N . SER A 1 284 ? 4.404 -26.584 7.998 1.00 70.56 284 SER A N 1
ATOM 2205 C CA . SER A 1 284 ? 5.001 -25.692 7.001 1.00 70.56 284 SER A CA 1
ATOM 2206 C C . SER A 1 284 ? 6.488 -25.999 6.776 1.00 70.56 284 SER A C 1
ATOM 2208 O O . SER A 1 284 ? 6.975 -25.994 5.646 1.00 70.56 284 SER A O 1
ATOM 2210 N N . GLN A 1 285 ? 7.196 -26.403 7.837 1.00 74.50 285 GLN A N 1
ATOM 2211 C CA . GLN A 1 285 ? 8.591 -26.838 7.766 1.00 74.50 285 GLN A CA 1
ATOM 2212 C C . GLN A 1 285 ? 8.768 -28.152 6.986 1.00 74.50 285 GLN A C 1
ATOM 2214 O O . GLN A 1 285 ? 9.712 -28.286 6.203 1.00 74.50 285 GLN A O 1
ATOM 2219 N N . LEU A 1 286 ? 7.868 -29.123 7.179 1.00 82.44 286 LEU A N 1
ATOM 2220 C CA . LEU A 1 286 ? 7.919 -30.405 6.477 1.00 82.44 286 LEU A CA 1
ATOM 2221 C C . LEU A 1 286 ? 7.576 -30.241 4.988 1.00 82.44 286 LEU A C 1
ATOM 2223 O O . LEU A 1 286 ? 8.240 -30.830 4.134 1.00 82.44 286 LEU A O 1
ATOM 2227 N N . HIS A 1 287 ? 6.592 -29.395 4.665 1.00 81.62 287 HIS A N 1
ATOM 2228 C CA . HIS A 1 287 ? 6.251 -29.052 3.283 1.00 81.62 287 HIS A CA 1
ATOM 2229 C C . HIS A 1 287 ? 7.388 -28.303 2.577 1.00 81.62 287 HIS A C 1
ATOM 2231 O O . HIS A 1 287 ? 7.702 -28.625 1.434 1.00 81.62 287 HIS A O 1
ATOM 2237 N N . LYS A 1 288 ? 8.065 -27.367 3.253 1.00 78.38 288 LYS A N 1
ATOM 2238 C CA . LYS A 1 288 ? 9.215 -26.657 2.678 1.00 78.38 288 LYS A CA 1
ATOM 2239 C C . LYS A 1 288 ? 10.318 -27.620 2.223 1.00 78.38 288 LYS A C 1
ATOM 2241 O O . LYS A 1 288 ? 10.756 -27.546 1.078 1.00 78.38 288 LYS A O 1
ATOM 2246 N N . ARG A 1 289 ? 10.699 -28.580 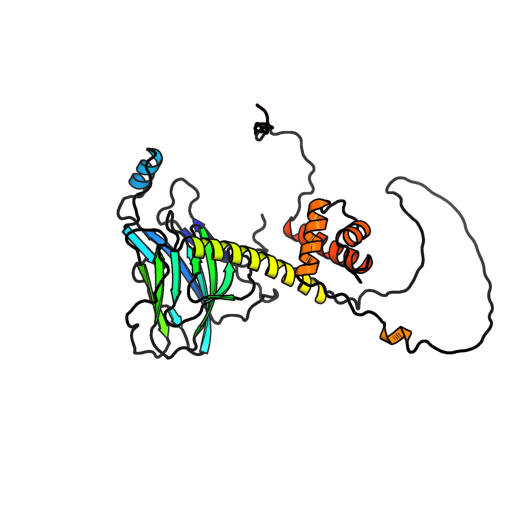3.077 1.00 82.25 289 ARG A N 1
ATOM 2247 C CA . ARG A 1 289 ? 11.674 -29.629 2.717 1.00 82.25 289 ARG A CA 1
ATOM 2248 C C . ARG A 1 289 ? 11.202 -30.480 1.541 1.00 82.25 289 ARG A C 1
ATOM 2250 O O . ARG A 1 289 ? 11.988 -30.807 0.658 1.00 82.25 289 ARG A O 1
ATOM 2257 N N . PHE A 1 290 ? 9.916 -30.824 1.515 1.00 87.31 290 PHE A N 1
ATOM 2258 C CA . PHE A 1 290 ? 9.318 -31.552 0.399 1.00 87.31 290 PHE A CA 1
ATOM 2259 C C . PHE A 1 290 ? 9.463 -30.783 -0.927 1.00 87.31 290 PHE A C 1
ATOM 2261 O O . PHE A 1 290 ? 9.897 -31.362 -1.921 1.00 87.31 290 PHE A O 1
ATOM 2268 N N . VAL A 1 291 ? 9.154 -29.481 -0.946 1.00 83.81 291 VAL A N 1
ATOM 2269 C CA . VAL A 1 291 ? 9.263 -28.642 -2.152 1.00 83.81 291 VAL A CA 1
ATOM 2270 C C . VAL A 1 291 ? 10.715 -28.496 -2.611 1.00 83.81 291 VAL A C 1
ATOM 2272 O O . VAL A 1 291 ? 10.965 -28.591 -3.809 1.00 83.81 291 VAL A O 1
ATOM 2275 N N . GLU A 1 292 ? 11.672 -28.330 -1.693 1.00 82.06 292 GLU A N 1
ATOM 2276 C CA . GLU A 1 292 ? 13.109 -28.270 -2.014 1.00 82.06 292 GLU A CA 1
ATOM 2277 C C . GLU A 1 292 ? 13.585 -29.552 -2.718 1.00 82.06 292 GLU A C 1
ATOM 2279 O O . GLU A 1 292 ? 14.198 -29.496 -3.786 1.00 82.06 292 GLU A O 1
ATOM 2284 N N . VAL A 1 293 ? 13.228 -30.720 -2.173 1.00 86.50 293 VAL A N 1
ATOM 2285 C CA . VAL A 1 293 ? 13.565 -32.024 -2.765 1.00 86.50 293 VAL A CA 1
ATOM 2286 C C . VAL A 1 293 ? 12.906 -32.200 -4.136 1.00 86.50 293 VAL A C 1
ATOM 2288 O O . VAL A 1 293 ? 13.556 -32.620 -5.093 1.00 86.50 293 VAL A O 1
ATOM 2291 N N . VAL A 1 294 ? 11.625 -31.849 -4.270 1.00 85.81 294 VAL A N 1
ATOM 2292 C CA . VAL A 1 294 ? 10.906 -31.942 -5.550 1.00 85.81 294 VAL A CA 1
ATOM 2293 C C . VAL A 1 294 ? 11.454 -30.960 -6.591 1.00 85.81 294 VAL A C 1
ATOM 2295 O O . VAL A 1 294 ? 11.505 -31.302 -7.771 1.00 85.81 294 VAL A O 1
ATOM 2298 N N . GLY A 1 295 ? 11.882 -29.766 -6.177 1.00 82.12 295 GLY A N 1
ATOM 2299 C CA . GLY A 1 295 ? 12.516 -28.772 -7.042 1.00 82.12 295 GLY A CA 1
ATOM 2300 C C . GLY A 1 295 ? 13.841 -29.270 -7.615 1.00 82.12 295 GLY A C 1
ATOM 2301 O O . GLY A 1 295 ? 14.056 -29.162 -8.820 1.00 82.12 295 GLY A O 1
ATOM 2302 N N . ASN A 1 296 ? 14.671 -29.903 -6.782 1.00 81.19 296 ASN A N 1
ATOM 2303 C CA . ASN A 1 296 ? 15.950 -30.483 -7.203 1.00 81.19 296 ASN A CA 1
ATOM 2304 C C . ASN A 1 296 ? 15.782 -31.674 -8.160 1.00 81.19 296 ASN A C 1
ATOM 2306 O O . ASN A 1 296 ? 16.619 -31.885 -9.034 1.00 81.19 296 ASN A O 1
ATOM 2310 N N . LEU A 1 297 ? 14.709 -32.455 -8.003 1.00 82.19 297 LEU A N 1
ATOM 2311 C CA . LEU A 1 297 ? 14.444 -33.655 -8.810 1.00 82.19 297 LEU A CA 1
ATOM 2312 C C . LEU A 1 297 ? 13.592 -33.390 -10.060 1.00 82.19 297 LEU A C 1
ATOM 2314 O O . LEU A 1 297 ? 13.568 -34.209 -10.978 1.00 82.19 297 LEU A O 1
ATOM 2318 N N . GLY A 1 298 ? 12.885 -32.260 -10.104 1.00 73.19 298 GLY A N 1
ATOM 2319 C CA . GLY A 1 298 ? 11.932 -31.924 -11.155 1.00 73.19 298 GLY A CA 1
ATOM 2320 C C . GLY A 1 298 ? 10.558 -32.588 -10.966 1.00 73.19 298 GLY A C 1
ATOM 2321 O O . GLY A 1 298 ? 10.412 -33.802 -10.826 1.00 73.19 298 GLY A O 1
ATOM 2322 N N . VAL A 1 299 ? 9.494 -31.780 -11.041 1.00 70.00 299 VAL A N 1
ATOM 2323 C CA . VAL A 1 299 ? 8.103 -32.170 -10.710 1.00 70.00 299 VAL A CA 1
ATOM 2324 C C . VAL A 1 299 ? 7.560 -33.342 -11.552 1.00 70.00 299 VAL A C 1
ATOM 2326 O O . VAL A 1 299 ? 6.730 -34.127 -11.071 1.00 70.00 299 VAL A O 1
ATOM 2329 N N . LYS A 1 300 ? 8.014 -33.476 -12.808 1.00 64.69 300 LYS A N 1
ATOM 2330 C CA . LYS A 1 300 ? 7.499 -34.468 -13.771 1.00 64.69 300 LYS A CA 1
ATOM 2331 C C . LYS A 1 300 ? 8.018 -35.891 -13.521 1.00 64.69 300 LYS A C 1
ATOM 2333 O O . LYS A 1 300 ? 7.249 -36.827 -13.702 1.00 64.69 300 LYS A O 1
ATOM 2338 N N . ASN A 1 301 ? 9.244 -36.047 -13.014 1.00 69.25 301 ASN A N 1
ATOM 2339 C CA . ASN A 1 301 ? 9.923 -37.353 -12.936 1.00 69.25 301 ASN A CA 1
ATOM 2340 C C . ASN A 1 301 ? 10.133 -37.860 -11.502 1.00 69.25 301 ASN A C 1
ATOM 2342 O O . ASN A 1 301 ? 10.668 -38.945 -11.293 1.00 69.25 301 ASN A O 1
ATOM 2346 N N . VAL A 1 302 ? 9.721 -37.085 -10.498 1.00 78.88 302 VAL A N 1
ATOM 2347 C CA . VAL A 1 302 ? 9.988 -37.424 -9.102 1.00 78.88 302 VAL A CA 1
ATOM 2348 C C . VAL A 1 302 ? 9.066 -38.534 -8.564 1.00 78.88 302 VAL A C 1
ATOM 2350 O O . VAL A 1 302 ? 7.848 -38.516 -8.769 1.00 78.88 302 VAL A O 1
ATOM 2353 N N . VAL A 1 303 ? 9.645 -39.498 -7.842 1.00 85.06 303 VAL A N 1
ATOM 2354 C CA . VAL A 1 303 ? 8.947 -40.658 -7.260 1.00 85.06 303 VAL A CA 1
ATOM 2355 C C . VAL A 1 303 ? 8.852 -40.509 -5.730 1.00 85.06 303 VAL A C 1
ATOM 2357 O O . VAL A 1 303 ? 9.825 -40.081 -5.104 1.00 85.06 303 VAL A O 1
ATOM 2360 N N . PRO A 1 304 ? 7.726 -40.884 -5.082 1.00 85.69 304 PRO A N 1
ATOM 2361 C CA . PRO A 1 304 ? 7.541 -40.718 -3.635 1.00 85.69 304 PRO A CA 1
ATOM 2362 C C . PRO A 1 304 ? 8.628 -41.353 -2.761 1.00 85.69 304 PRO A C 1
ATOM 2364 O O . PRO A 1 304 ? 9.022 -40.764 -1.759 1.00 85.69 304 PRO A O 1
ATOM 2367 N N . LYS A 1 305 ? 9.144 -42.529 -3.150 1.00 85.12 305 LYS A N 1
ATOM 2368 C CA . LYS A 1 305 ? 10.208 -43.233 -2.413 1.00 85.12 305 LYS A CA 1
ATOM 2369 C C . LYS A 1 305 ? 11.496 -42.406 -2.357 1.00 85.12 305 LYS A C 1
ATOM 2371 O O . LYS A 1 305 ? 12.086 -42.267 -1.291 1.00 85.12 305 LYS A O 1
ATOM 2376 N N . THR A 1 306 ? 11.879 -41.805 -3.482 1.00 85.88 306 THR A N 1
ATOM 2377 C CA . THR A 1 306 ? 13.055 -40.935 -3.589 1.00 85.88 306 THR A CA 1
ATOM 2378 C C . THR A 1 306 ? 12.894 -39.678 -2.739 1.00 85.88 306 THR A C 1
ATOM 2380 O O . THR A 1 306 ? 13.812 -39.308 -2.015 1.00 85.88 306 THR A O 1
ATOM 2383 N N . ILE A 1 307 ? 11.710 -39.055 -2.761 1.00 86.19 307 ILE A N 1
ATOM 2384 C CA . ILE A 1 307 ? 11.439 -37.870 -1.936 1.00 86.19 307 ILE A CA 1
ATOM 2385 C C . ILE A 1 307 ? 11.514 -38.214 -0.449 1.00 86.19 307 ILE A C 1
ATOM 2387 O O . ILE A 1 307 ? 12.167 -37.503 0.305 1.00 86.19 307 ILE A O 1
ATOM 2391 N N . MET A 1 308 ? 10.881 -39.312 -0.029 1.00 88.00 308 MET A N 1
ATOM 2392 C CA . MET A 1 308 ? 10.908 -39.777 1.360 1.00 88.00 308 MET A CA 1
ATOM 2393 C C . MET A 1 308 ? 12.348 -39.982 1.854 1.00 88.00 308 MET A C 1
ATOM 2395 O O . MET A 1 308 ? 12.703 -39.483 2.919 1.00 88.00 308 MET A O 1
ATOM 2399 N N . GLN A 1 309 ? 13.184 -40.656 1.054 1.00 86.31 309 GLN A N 1
ATOM 2400 C CA . GLN A 1 309 ? 14.594 -40.899 1.378 1.00 86.31 309 GLN A CA 1
ATOM 2401 C C . GLN A 1 309 ? 15.406 -39.602 1.462 1.00 86.31 309 GLN A C 1
ATOM 2403 O O . GLN A 1 309 ? 16.185 -39.435 2.393 1.00 86.31 309 GLN A O 1
ATOM 2408 N N . MET A 1 310 ? 15.203 -38.664 0.532 1.00 84.56 310 MET A N 1
ATOM 2409 C CA . MET A 1 310 ? 15.920 -37.384 0.544 1.00 84.56 310 MET A CA 1
ATOM 2410 C C . MET A 1 310 ? 15.450 -36.439 1.654 1.00 84.56 310 MET A C 1
ATOM 2412 O O . MET A 1 310 ? 16.245 -35.655 2.163 1.00 84.56 310 MET A O 1
ATOM 2416 N N . MET A 1 311 ? 14.177 -36.508 2.051 1.00 84.75 311 MET A N 1
ATOM 2417 C CA . MET A 1 311 ? 13.665 -35.739 3.186 1.00 84.75 311 MET A CA 1
ATOM 2418 C C . MET A 1 311 ? 14.206 -36.261 4.524 1.00 84.75 311 MET A C 1
ATOM 2420 O O . MET A 1 311 ? 14.354 -35.458 5.447 1.00 84.75 311 MET A O 1
ATOM 2424 N N . ASN A 1 312 ? 14.500 -37.567 4.615 1.00 89.12 312 ASN A N 1
ATOM 2425 C CA . ASN A 1 312 ? 15.096 -38.242 5.775 1.00 89.12 312 ASN A CA 1
ATOM 2426 C C . ASN A 1 312 ? 14.446 -37.832 7.115 1.00 89.12 312 ASN A C 1
ATOM 2428 O O . ASN A 1 312 ? 15.120 -37.398 8.048 1.00 89.12 312 ASN A O 1
ATOM 2432 N N . VAL A 1 313 ? 13.111 -37.895 7.180 1.00 86.12 313 VAL A N 1
ATOM 2433 C CA . VAL A 1 313 ? 12.327 -37.544 8.375 1.00 86.12 313 VAL A CA 1
ATOM 2434 C C . VAL A 1 313 ? 11.804 -38.816 9.031 1.00 86.12 313 VAL A C 1
ATOM 2436 O O . VAL A 1 313 ? 11.152 -39.633 8.383 1.00 86.12 313 VAL A O 1
ATOM 2439 N N . GLU A 1 314 ? 12.068 -38.970 10.324 1.00 77.25 314 GLU A N 1
ATOM 2440 C CA . GLU A 1 314 ? 11.586 -40.098 11.118 1.00 77.25 314 GLU A CA 1
ATOM 2441 C C . GLU A 1 314 ? 10.046 -40.126 11.161 1.00 77.25 314 GLU A C 1
ATOM 2443 O O . GLU A 1 314 ? 9.395 -39.097 11.344 1.00 77.25 314 GLU A O 1
ATOM 2448 N N . GLY A 1 315 ? 9.444 -41.296 10.924 1.00 77.00 315 GLY A N 1
ATOM 2449 C CA . GLY A 1 315 ? 7.984 -41.460 10.852 1.00 77.00 315 GLY A CA 1
ATOM 2450 C C . GLY A 1 315 ? 7.328 -41.001 9.538 1.00 77.00 315 GLY A C 1
ATOM 2451 O O . GLY A 1 315 ? 6.113 -41.146 9.374 1.00 77.00 315 GLY A O 1
ATOM 2452 N N . LEU A 1 316 ? 8.094 -40.482 8.569 1.00 81.44 316 LEU A N 1
ATOM 2453 C CA . LEU A 1 316 ? 7.587 -40.151 7.236 1.00 81.44 316 LEU A CA 1
ATOM 2454 C C . LEU A 1 316 ? 7.519 -41.408 6.358 1.00 81.44 316 LEU A C 1
ATOM 2456 O O . LEU A 1 316 ? 8.546 -41.977 5.998 1.00 81.44 316 LEU A O 1
ATOM 2460 N N . THR A 1 317 ? 6.311 -41.822 5.973 1.00 82.56 317 THR A N 1
ATOM 2461 C CA . THR A 1 317 ? 6.107 -42.985 5.099 1.00 82.56 317 THR A CA 1
ATOM 2462 C C . THR A 1 317 ? 5.980 -42.597 3.628 1.00 82.56 317 THR A C 1
ATOM 2464 O O . THR A 1 317 ? 5.663 -41.454 3.272 1.00 82.56 317 THR A O 1
ATOM 2467 N N . ARG A 1 318 ? 6.171 -43.580 2.743 1.00 84.00 318 ARG A N 1
ATOM 2468 C CA . ARG A 1 318 ? 6.027 -43.413 1.293 1.00 84.00 318 ARG A CA 1
ATOM 2469 C C . ARG A 1 318 ? 4.609 -42.976 0.931 1.00 84.00 318 ARG A C 1
ATOM 2471 O O . ARG A 1 318 ? 4.438 -42.153 0.038 1.00 84.00 318 ARG A O 1
ATOM 2478 N N . GLU A 1 319 ? 3.604 -43.487 1.634 1.00 75.62 319 GLU A N 1
ATOM 2479 C CA . GLU A 1 319 ? 2.181 -43.198 1.435 1.00 75.62 319 GLU A CA 1
ATOM 2480 C C . GLU A 1 319 ? 1.854 -41.736 1.783 1.00 75.62 319 GLU A C 1
ATOM 2482 O O . GLU A 1 319 ? 1.140 -41.056 1.036 1.00 75.62 319 GLU A O 1
ATOM 2487 N N . ASN A 1 320 ? 2.447 -41.213 2.865 1.00 81.19 320 ASN A N 1
ATOM 2488 C CA . ASN A 1 320 ? 2.326 -39.803 3.245 1.00 81.19 320 ASN A CA 1
ATOM 2489 C C . ASN A 1 320 ? 2.883 -38.898 2.137 1.00 81.19 320 ASN A C 1
ATOM 2491 O O . ASN A 1 320 ? 2.232 -37.944 1.713 1.00 81.19 320 ASN A O 1
ATOM 2495 N N . VAL A 1 321 ? 4.062 -39.235 1.608 1.00 82.69 321 VAL A N 1
ATOM 2496 C CA . VAL A 1 321 ? 4.706 -38.480 0.524 1.00 82.69 321 VAL A CA 1
ATOM 2497 C C . VAL A 1 321 ? 3.958 -38.630 -0.801 1.00 82.69 321 VAL A C 1
ATOM 2499 O O . VAL A 1 321 ? 3.816 -37.655 -1.534 1.00 82.69 321 VAL A O 1
ATOM 2502 N N . ALA A 1 322 ? 3.445 -39.819 -1.121 1.00 80.50 322 ALA A N 1
ATOM 2503 C CA . ALA A 1 322 ? 2.712 -40.079 -2.357 1.00 80.50 322 ALA A CA 1
ATOM 2504 C C . ALA A 1 322 ? 1.404 -39.282 -2.424 1.00 80.50 322 ALA A C 1
ATOM 2506 O O . ALA A 1 322 ? 1.116 -38.643 -3.441 1.00 80.50 322 ALA A O 1
ATOM 2507 N N . SER A 1 323 ? 0.637 -39.273 -1.331 1.00 79.31 323 SER A N 1
ATOM 2508 C CA . SER A 1 323 ? -0.599 -38.492 -1.233 1.00 79.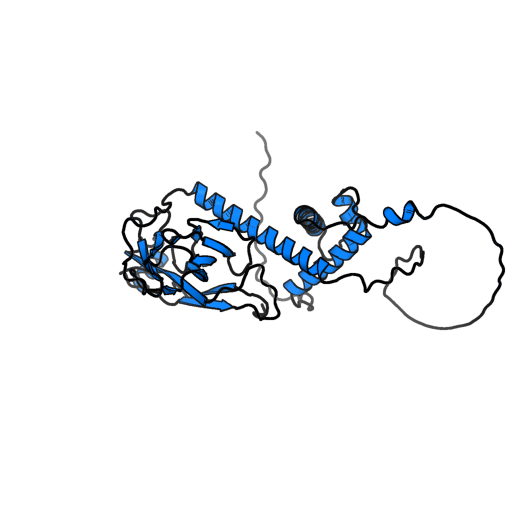31 323 SER A CA 1
ATOM 2509 C C . SER A 1 323 ? -0.332 -36.983 -1.327 1.00 79.31 323 SER A C 1
ATOM 2511 O O . SER A 1 323 ? -1.030 -36.284 -2.069 1.00 79.31 323 SER A O 1
ATOM 2513 N N . HIS A 1 324 ? 0.724 -36.484 -0.673 1.00 81.88 324 HIS A N 1
ATOM 2514 C CA . HIS A 1 324 ? 1.123 -35.072 -0.739 1.00 81.88 324 HIS A CA 1
ATOM 2515 C C . HIS A 1 324 ? 1.658 -34.667 -2.112 1.00 81.88 324 HIS A C 1
ATOM 2517 O O . HIS A 1 324 ? 1.266 -33.632 -2.643 1.00 81.88 324 HIS A O 1
ATOM 2523 N N . LEU A 1 325 ? 2.477 -35.511 -2.749 1.00 83.38 325 LEU A N 1
ATOM 2524 C CA . LEU A 1 325 ? 2.990 -35.287 -4.103 1.00 83.38 325 LEU A CA 1
ATOM 2525 C C . LEU A 1 325 ? 1.870 -35.252 -5.139 1.00 83.38 325 LEU A C 1
ATOM 2527 O O . LEU A 1 325 ? 1.906 -34.428 -6.053 1.00 83.38 325 LEU A O 1
ATOM 2531 N N . ARG A 1 326 ? 0.854 -36.108 -4.994 1.00 79.56 326 ARG A N 1
ATOM 2532 C CA . ARG A 1 326 ? -0.334 -36.073 -5.852 1.00 79.56 326 ARG A CA 1
ATOM 2533 C C . ARG A 1 326 ? -1.062 -34.733 -5.724 1.00 79.56 326 ARG A C 1
ATOM 2535 O O . ARG A 1 326 ? -1.342 -34.107 -6.746 1.00 79.56 326 ARG A O 1
ATOM 2542 N N . LYS A 1 327 ? -1.315 -34.265 -4.494 1.00 74.88 327 LYS A N 1
ATOM 2543 C CA . LYS A 1 327 ? -1.917 -32.942 -4.237 1.00 74.88 327 LYS A CA 1
ATOM 2544 C C . LYS A 1 327 ? -1.043 -31.815 -4.794 1.00 74.88 327 LYS A C 1
ATOM 2546 O O . LYS A 1 327 ? -1.552 -30.923 -5.467 1.00 74.88 327 LYS A O 1
ATOM 2551 N N . TYR A 1 328 ? 0.271 -31.902 -4.608 1.00 78.31 328 TYR A N 1
ATOM 2552 C CA . TYR A 1 328 ? 1.234 -30.915 -5.094 1.00 78.31 328 TYR A CA 1
ATOM 2553 C C . TYR A 1 328 ? 1.243 -30.829 -6.622 1.00 78.31 328 TYR A C 1
ATOM 2555 O O . TYR A 1 328 ? 1.174 -29.739 -7.177 1.00 78.31 328 TYR A O 1
ATOM 2563 N N . ARG A 1 329 ? 1.226 -31.965 -7.329 1.00 80.00 329 ARG A N 1
ATOM 2564 C CA . ARG A 1 329 ? 1.109 -32.001 -8.797 1.00 80.00 329 ARG A CA 1
ATOM 2565 C C . ARG A 1 329 ? -0.187 -31.364 -9.292 1.00 80.00 329 ARG A C 1
ATOM 2567 O O . ARG A 1 329 ? -0.157 -30.655 -10.292 1.00 80.00 329 ARG A O 1
ATOM 2574 N N . LEU A 1 330 ? -1.310 -31.592 -8.607 1.00 70.31 330 LEU A N 1
ATOM 2575 C CA . LEU A 1 330 ? -2.588 -30.955 -8.941 1.00 70.31 330 LEU A CA 1
ATOM 2576 C C . LEU A 1 330 ? -2.548 -29.442 -8.708 1.00 70.31 330 LEU A C 1
ATOM 2578 O O . LEU A 1 330 ? -3.003 -28.692 -9.568 1.00 70.31 330 LEU A O 1
ATOM 2582 N N . TYR A 1 331 ? -1.962 -28.999 -7.593 1.00 71.69 331 TYR A N 1
ATOM 2583 C CA . TYR A 1 331 ? -1.732 -27.584 -7.307 1.00 71.69 331 TYR A CA 1
ATOM 2584 C C . TYR A 1 331 ? -0.860 -26.931 -8.389 1.00 71.69 331 TYR A C 1
ATOM 2586 O O . TYR A 1 331 ? -1.271 -25.947 -8.999 1.00 71.69 331 TYR A O 1
ATOM 2594 N N . VAL A 1 332 ? 0.287 -27.534 -8.719 1.00 68.38 332 VAL A N 1
ATOM 2595 C CA . VAL A 1 332 ? 1.183 -27.057 -9.783 1.00 68.38 332 VAL A CA 1
ATOM 2596 C C . VAL A 1 332 ? 0.463 -27.034 -11.136 1.00 68.38 332 VAL A C 1
ATOM 2598 O O . VAL A 1 332 ? 0.571 -26.043 -11.851 1.00 68.38 332 VAL A O 1
ATOM 2601 N N . LYS A 1 333 ? -0.324 -28.065 -11.476 1.00 67.69 333 LYS A N 1
ATOM 2602 C CA . LYS A 1 333 ? -1.110 -28.124 -12.722 1.00 67.69 333 LYS A CA 1
ATOM 2603 C C . LYS A 1 333 ? -2.190 -27.038 -12.790 1.00 67.69 333 LYS A C 1
ATOM 2605 O O . LYS A 1 333 ? -2.411 -26.489 -13.864 1.00 67.69 333 LYS A O 1
ATOM 2610 N N . ARG A 1 334 ? -2.849 -26.722 -11.668 1.00 62.50 334 ARG A N 1
ATOM 2611 C CA . ARG A 1 334 ? -3.836 -25.634 -11.570 1.00 62.50 334 ARG A CA 1
ATOM 2612 C C . ARG A 1 334 ? -3.169 -24.265 -11.727 1.00 62.50 334 ARG A C 1
ATOM 2614 O O . ARG A 1 334 ? -3.681 -23.435 -12.464 1.00 62.50 334 ARG A O 1
ATOM 2621 N N . MET A 1 335 ? -2.007 -24.067 -11.105 1.00 52.09 335 MET A N 1
ATOM 2622 C CA . MET A 1 335 ? -1.247 -22.814 -11.203 1.00 52.09 335 MET A CA 1
ATOM 2623 C C . MET A 1 335 ? -0.625 -22.586 -12.594 1.00 52.09 335 MET A C 1
ATOM 2625 O O . MET A 1 335 ? -0.494 -21.444 -13.018 1.00 52.09 335 MET A O 1
ATOM 2629 N N . HIS A 1 336 ? -0.270 -23.651 -13.324 1.00 52.19 336 HIS A N 1
ATOM 2630 C CA . HIS A 1 336 ? 0.403 -23.583 -14.633 1.00 52.19 336 HIS A CA 1
ATOM 2631 C C . HIS A 1 336 ? -0.520 -23.914 -15.822 1.00 52.19 336 HIS A C 1
ATOM 2633 O O . HIS A 1 336 ? -0.060 -24.502 -16.797 1.00 52.19 336 HIS A O 1
ATOM 2639 N N . GLY A 1 337 ? -1.816 -23.594 -15.741 1.00 39.22 337 GLY A N 1
ATOM 2640 C CA . GLY A 1 337 ? -2.847 -23.996 -16.710 1.00 39.22 337 GLY A CA 1
ATOM 2641 C C . GLY A 1 337 ? -2.403 -24.088 -18.185 1.00 39.22 337 GLY A C 1
ATOM 2642 O O . GLY A 1 337 ? -2.040 -23.090 -18.799 1.00 39.22 337 GLY A O 1
ATOM 2643 N N . SER A 1 338 ? -2.517 -25.303 -18.735 1.00 42.88 338 SER A N 1
ATOM 2644 C CA . SER A 1 338 ? -2.603 -25.646 -20.165 1.00 42.88 338 SER A CA 1
ATOM 2645 C C . SER A 1 338 ? -1.470 -25.172 -21.092 1.00 42.88 338 SER A C 1
ATOM 2647 O O . SER A 1 338 ? -1.665 -24.287 -21.917 1.00 42.88 338 SER A O 1
ATOM 2649 N N . SER A 1 339 ? -0.334 -25.869 -21.079 1.00 33.38 339 SER A N 1
ATOM 2650 C CA . SER A 1 339 ? 0.521 -26.008 -22.267 1.00 33.38 339 SER A CA 1
ATOM 2651 C C . SER A 1 339 ? 0.611 -27.484 -22.642 1.00 33.38 339 SER A C 1
ATOM 2653 O O . SER A 1 339 ? 1.450 -28.234 -22.148 1.00 33.38 339 SER A O 1
ATOM 2655 N N . ASN A 1 340 ? -0.321 -27.917 -23.487 1.00 34.12 340 ASN A N 1
ATOM 2656 C CA . ASN A 1 340 ? -0.227 -29.192 -24.186 1.00 34.12 340 ASN A CA 1
ATOM 2657 C C . ASN A 1 340 ? -0.207 -28.921 -25.693 1.00 34.12 340 ASN A C 1
ATOM 2659 O O . ASN A 1 340 ? -1.092 -29.350 -26.417 1.00 34.12 340 ASN A O 1
ATOM 2663 N N . GLU A 1 341 ? 0.802 -28.174 -26.133 1.00 30.86 341 GLU A N 1
ATOM 2664 C CA . GLU A 1 341 ? 1.350 -28.266 -27.483 1.00 30.86 341 GLU A CA 1
ATOM 2665 C C . GLU A 1 341 ? 2.872 -28.331 -27.331 1.00 30.86 341 GLU A C 1
ATOM 2667 O O . GLU A 1 341 ? 3.470 -27.566 -26.568 1.00 30.86 341 GLU A O 1
ATOM 2672 N N . GLY A 1 342 ? 3.478 -29.337 -27.962 1.00 32.16 342 GLY A N 1
ATOM 2673 C CA . GLY A 1 342 ? 4.925 -29.526 -27.976 1.00 32.16 342 GLY A CA 1
ATOM 2674 C C . GLY A 1 342 ? 5.639 -28.379 -28.701 1.00 32.16 342 GLY A C 1
ATOM 2675 O O . GLY A 1 342 ? 4.998 -27.578 -29.380 1.00 32.16 342 GLY A O 1
ATOM 2676 N N . PRO A 1 343 ? 6.971 -28.276 -28.568 1.00 29.11 343 PRO A N 1
ATOM 2677 C CA . PRO A 1 343 ? 7.720 -27.192 -29.181 1.00 29.11 343 PRO A CA 1
ATOM 2678 C C . PRO A 1 343 ? 7.686 -27.343 -30.707 1.00 29.11 343 PRO A C 1
ATOM 2680 O O . PRO A 1 343 ? 8.328 -28.233 -31.259 1.00 29.11 343 PRO A O 1
ATOM 2683 N N . SER A 1 344 ? 6.945 -26.468 -31.390 1.00 27.42 344 SER A N 1
ATOM 2684 C CA . SER A 1 344 ? 7.131 -26.249 -32.824 1.00 27.42 344 SER A CA 1
ATOM 2685 C C . SER A 1 344 ? 8.435 -25.480 -33.026 1.00 27.42 344 SER A C 1
ATOM 2687 O O . SER A 1 344 ? 8.636 -24.394 -32.479 1.00 27.42 344 SER A O 1
ATOM 2689 N N . SER A 1 345 ? 9.346 -26.079 -33.782 1.00 35.75 345 SER A N 1
ATOM 2690 C CA . SER A 1 345 ? 10.645 -25.531 -34.148 1.00 35.75 345 SER A CA 1
ATOM 2691 C C . SER A 1 345 ? 10.504 -24.464 -35.238 1.00 35.75 345 SER A C 1
ATOM 2693 O O . SER A 1 345 ? 10.754 -24.746 -36.407 1.00 35.75 345 SER A O 1
ATOM 2695 N N . SER A 1 346 ? 10.117 -23.244 -34.874 1.00 34.62 346 SER A N 1
ATOM 2696 C CA . SER A 1 346 ? 10.318 -22.060 -35.723 1.00 34.62 346 SER A CA 1
ATOM 2697 C C . SER A 1 346 ? 10.013 -20.776 -34.950 1.00 34.62 346 SER A C 1
ATOM 2699 O O . SER A 1 346 ? 8.870 -20.339 -34.933 1.00 34.62 346 SER A O 1
ATOM 2701 N N . ASP A 1 347 ? 11.024 -20.204 -34.287 1.00 26.81 347 ASP A N 1
ATOM 2702 C CA . ASP A 1 347 ? 11.279 -18.753 -34.306 1.00 26.81 347 ASP A CA 1
ATOM 2703 C C . ASP A 1 347 ? 12.609 -18.416 -33.588 1.00 26.81 347 ASP A C 1
ATOM 2705 O O . ASP A 1 347 ? 12.788 -18.748 -32.411 1.00 26.81 347 ASP A O 1
ATOM 2709 N N . PRO A 1 348 ? 13.586 -17.782 -34.267 1.00 34.50 348 PRO A N 1
ATOM 2710 C CA . PRO A 1 348 ? 14.919 -17.539 -33.731 1.00 34.50 348 PRO A CA 1
ATOM 2711 C C . PRO A 1 348 ? 14.994 -16.147 -33.091 1.00 34.50 348 PRO A C 1
ATOM 2713 O O . PRO A 1 348 ? 15.407 -15.194 -33.741 1.00 34.50 348 PRO A O 1
ATOM 2716 N N . LEU A 1 349 ? 14.615 -16.001 -31.817 1.00 31.12 349 LEU A N 1
ATOM 2717 C CA . LEU A 1 349 ? 14.730 -14.697 -31.131 1.00 31.12 349 LEU A CA 1
ATOM 2718 C C . LEU A 1 349 ? 15.354 -14.722 -29.728 1.00 31.12 349 LEU A C 1
ATOM 2720 O O . LEU A 1 349 ? 15.463 -13.675 -29.101 1.00 31.12 349 LEU A O 1
ATOM 2724 N N . PHE A 1 350 ? 15.865 -15.866 -29.259 1.00 32.25 350 PHE A N 1
ATOM 2725 C CA . PHE A 1 350 ? 16.590 -15.942 -27.977 1.00 32.25 350 PHE A CA 1
ATOM 2726 C C . PHE A 1 350 ? 17.865 -16.802 -28.014 1.00 32.25 350 PHE A C 1
ATOM 2728 O O . PHE A 1 350 ? 18.270 -17.382 -27.010 1.00 32.25 350 PHE A O 1
ATOM 2735 N N . ALA A 1 351 ? 18.552 -16.850 -29.156 1.00 30.06 351 ALA A N 1
ATOM 2736 C CA . ALA A 1 351 ? 19.908 -17.389 -29.237 1.00 30.06 351 ALA A CA 1
ATOM 2737 C C . ALA A 1 351 ? 20.938 -16.250 -29.213 1.00 30.06 351 ALA A C 1
ATOM 2739 O O . ALA A 1 351 ? 21.420 -15.833 -30.260 1.00 30.06 351 ALA A O 1
ATOM 2740 N N . SER A 1 352 ? 21.251 -15.727 -28.023 1.00 31.17 352 SER A N 1
ATOM 2741 C CA . SER A 1 352 ? 22.581 -15.197 -27.663 1.00 31.17 352 SER A CA 1
ATOM 2742 C C . SER A 1 352 ? 22.555 -14.607 -26.255 1.00 31.17 352 SER A C 1
ATOM 2744 O O . SER A 1 352 ? 22.392 -13.407 -26.061 1.00 31.17 352 SER A O 1
ATOM 2746 N N . ALA A 1 353 ? 22.772 -15.459 -25.259 1.00 29.08 353 ALA A N 1
ATOM 2747 C CA . ALA A 1 353 ? 23.404 -15.037 -24.019 1.00 29.08 353 ALA A CA 1
ATOM 2748 C C . ALA A 1 353 ? 24.748 -15.764 -23.955 1.00 29.08 353 ALA A C 1
ATOM 2750 O O . ALA A 1 353 ? 24.827 -16.944 -23.615 1.00 29.08 353 ALA A O 1
ATOM 2751 N N . VAL A 1 354 ? 25.801 -15.066 -24.378 1.00 30.06 354 VAL A N 1
ATOM 2752 C CA . VAL A 1 354 ? 27.186 -15.483 -24.159 1.00 30.06 354 VAL A CA 1
ATOM 2753 C C . VAL A 1 354 ? 27.394 -15.590 -22.649 1.00 30.06 354 VAL A C 1
ATOM 2755 O O . VAL A 1 354 ? 27.233 -14.615 -21.920 1.00 30.06 354 VAL A O 1
ATOM 2758 N N . VAL A 1 355 ? 27.723 -16.791 -22.181 1.00 32.28 355 VAL A N 1
ATOM 2759 C CA . VAL A 1 355 ? 28.090 -17.074 -20.790 1.00 32.28 355 VAL A CA 1
ATOM 2760 C C . VAL A 1 355 ? 29.509 -16.544 -20.540 1.00 32.28 355 VAL A C 1
ATOM 2762 O O . VAL A 1 355 ? 30.430 -16.984 -21.234 1.00 32.28 355 VAL A O 1
ATOM 2765 N N . PRO A 1 356 ? 29.754 -15.653 -19.560 1.00 28.89 356 PRO A N 1
ATOM 2766 C CA . PRO A 1 356 ? 31.116 -15.326 -19.153 1.00 28.89 356 PRO A CA 1
ATOM 2767 C C . PRO A 1 356 ? 31.760 -16.527 -18.449 1.00 28.89 356 PRO A C 1
ATOM 2769 O O . PRO A 1 356 ? 31.188 -17.108 -17.523 1.00 28.89 356 PRO A O 1
ATOM 2772 N N . LYS A 1 357 ? 32.958 -16.913 -18.901 1.00 32.91 357 LYS A N 1
ATOM 2773 C CA . LYS A 1 357 ? 33.759 -17.979 -18.289 1.00 32.91 357 LYS A CA 1
ATOM 2774 C C . LYS A 1 357 ? 34.196 -17.589 -16.872 1.00 32.91 357 LYS A C 1
ATOM 2776 O O . LYS A 1 357 ? 34.618 -16.465 -16.623 1.00 32.91 357 LYS A O 1
ATOM 2781 N N . ARG A 1 358 ? 34.109 -18.575 -15.976 1.00 30.02 358 ARG A N 1
ATOM 2782 C CA . ARG A 1 358 ? 34.643 -18.575 -14.608 1.00 30.02 358 ARG A CA 1
ATOM 2783 C C . ARG A 1 358 ? 36.150 -18.291 -14.612 1.00 30.02 358 ARG A C 1
ATOM 2785 O O . ARG A 1 358 ? 36.874 -18.903 -15.393 1.00 30.02 358 ARG A O 1
ATOM 2792 N N . PHE A 1 359 ? 36.599 -17.435 -13.698 1.00 30.75 359 PHE A N 1
ATOM 2793 C CA . PHE A 1 359 ? 38.001 -17.338 -13.299 1.00 30.75 359 PHE A CA 1
ATOM 2794 C C . PHE A 1 359 ? 38.298 -18.433 -12.267 1.00 30.75 359 PHE A C 1
ATOM 2796 O O . PHE A 1 359 ? 37.610 -18.514 -11.251 1.00 30.75 359 PHE A O 1
ATOM 2803 N N . HIS A 1 360 ? 39.300 -19.264 -12.549 1.00 31.44 360 HIS A N 1
ATOM 2804 C CA . HIS A 1 360 ? 40.029 -20.044 -11.552 1.00 31.44 360 HIS A CA 1
ATOM 2805 C C . HIS A 1 360 ? 41.503 -19.631 -11.631 1.00 31.44 360 HIS A C 1
ATOM 2807 O O . HIS A 1 360 ? 42.071 -19.598 -12.719 1.00 31.44 360 HIS A O 1
ATOM 2813 N N . ASP A 1 361 ? 42.009 -19.257 -10.461 1.00 31.36 361 ASP A N 1
ATOM 2814 C CA . ASP A 1 361 ? 43.365 -19.240 -9.899 1.00 31.36 361 ASP A CA 1
ATOM 2815 C C . ASP A 1 361 ? 44.620 -19.424 -10.776 1.00 31.36 361 ASP A C 1
ATOM 2817 O O . ASP A 1 361 ? 44.752 -20.402 -11.513 1.00 31.36 361 ASP A O 1
ATOM 2821 N N . SER A 1 362 ? 45.618 -18.590 -10.436 1.00 34.22 362 SER A N 1
ATOM 2822 C CA . SER A 1 362 ? 47.038 -18.895 -10.112 1.00 34.22 362 SER A CA 1
ATOM 2823 C C . SER A 1 362 ? 48.053 -18.123 -10.963 1.00 34.22 362 SER A C 1
ATOM 2825 O O . SER A 1 362 ? 48.298 -18.483 -12.111 1.00 34.22 362 SER A O 1
ATOM 2827 N N . ASP A 1 363 ? 48.600 -17.037 -10.406 1.00 33.31 363 ASP A N 1
ATOM 2828 C CA . ASP A 1 363 ? 50.011 -16.910 -9.972 1.00 33.31 363 ASP A CA 1
ATOM 2829 C C . ASP A 1 363 ? 50.264 -15.540 -9.317 1.00 33.31 363 ASP A C 1
ATOM 2831 O O . ASP A 1 363 ? 49.779 -14.514 -9.858 1.00 33.31 363 ASP A O 1
#

InterPro domains:
  IPR001005 SANT/Myb domain [PF00249] (280-329)
  IPR001117 Multicopper oxidase, second cupredoxin domain [PF00394] (43-180)
  IPR006447 Myb domain, plants [TIGR01557] (279-330)
  IPR008972 Cupredoxin [G3DSA:2.60.40.420] (43-212)
  IPR008972 Cupredoxin [SSF49503] (43-202)
  IPR009057 Homedomain-like superfamily [SSF46689] (275-334)
  IPR044841 Transcription factor LUX/BOA-like [PTHR31442] (218-360)